Protein AF-0000000066527319 (afdb_homodimer)

Sequence (374 aa):
MTVDRIGERLRRYRRAAKKTLHQVASESGLTASFLSQAERNLTGVSISSLANIAKSLNIPLNALFDQPAQPQPDSHEGERVRYTIEGQPLAYERLSSSFPGNLINAVKMNMPVGYQSELISHEGAEFSYVLSGQIVYTIEGRQYPLGAGDSVHFDATKTHCLANVGSDVAEVLTITTMGLFDDHPTPMTVDRIGERLRRYRRAAKKTLHQVASESGLTASFLSQAERNLTGVSISSLANIAKSLNIPLNALFDQPAQPQPDSHEGERVRYTIEGQPLAYERLSSSFPGNLINAVKMNMPVGYQSELISHEGAEFSYVLSGQIVYTIEGRQYPLGAGDSVHFDATKTHCLANVGSDVAEVLTITTMGLFDDHPTP

Solvent-accessible surface area (backbone atoms only — not comparable to full-atom values): 19508 Å² total; per-residue (Å²): 131,78,83,68,52,59,16,51,45,50,45,50,52,37,51,73,66,69,47,53,62,60,55,44,15,60,64,21,32,39,46,42,67,56,50,54,34,28,39,67,61,73,42,46,62,53,69,67,52,47,30,28,41,20,57,58,62,71,47,60,40,60,78,67,48,83,72,85,85,42,80,52,38,61,35,48,60,92,70,58,67,76,46,63,45,79,76,36,82,48,30,37,28,72,38,36,29,70,52,91,85,62,53,62,31,34,34,38,36,40,34,43,60,67,40,66,56,67,67,33,26,40,71,5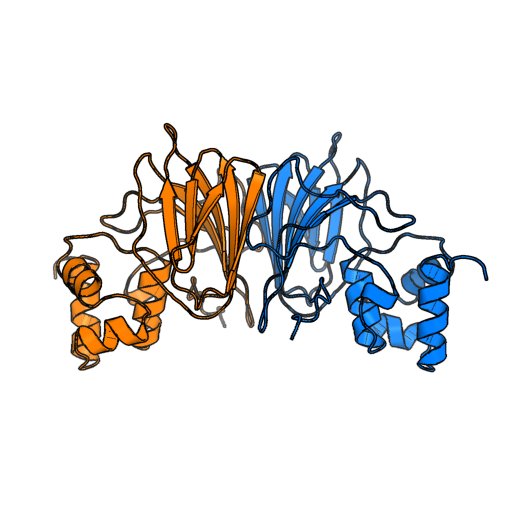5,34,37,37,36,39,26,69,35,39,28,34,33,39,31,50,72,82,41,76,46,78,40,35,52,60,12,26,36,22,49,65,26,63,45,42,30,34,40,32,30,76,33,92,44,60,22,32,32,40,41,37,27,46,44,72,77,67,72,72,66,72,75,129,129,77,82,68,52,59,16,51,43,51,46,50,51,38,52,73,65,72,47,53,62,60,55,46,15,60,64,22,31,39,47,42,69,55,50,52,36,28,38,66,61,72,42,47,61,53,69,69,51,46,28,28,41,20,55,59,63,71,47,61,40,60,78,68,48,82,72,86,86,42,78,50,40,61,34,48,61,92,70,58,67,75,45,64,44,78,77,35,80,49,32,37,28,73,39,35,30,69,54,92,85,63,54,61,33,35,34,37,35,41,34,43,61,67,40,65,55,67,67,33,26,42,72,54,34,38,37,36,38,27,70,35,40,29,35,34,41,32,49,73,83,42,76,45,77,38,37,53,60,11,27,37,21,50,64,26,61,45,43,30,34,42,32,30,76,33,93,45,60,22,33,33,40,41,36,27,46,43,73,77,68,71,73,66,75,73,129

Nearest PDB structures (foldseek):
  5j7m-assembly1_B  TM=7.846E-01  e=1.448E-08  Kribbella flavida DSM 17836
  8awn-assembly1_A-2  TM=8.789E-01  e=1.652E-07  Thermotoga maritima
  8awo-assembly1_B  TM=7.979E-01  e=4.615E-08  Thermotoga maritima
  8hjx-assembly1_B  TM=8.600E-01  e=2.478E-07  Thermotoga maritima MSB8
  8awp-assembly1_B  TM=7.848E-01  e=1.167E-07  Thermotoga maritima

GO terms:
  GO:2000879 negative regulation of dipeptide transport (P, IDA)

Organism: Pseudomonas aeruginosa (strain ATCC 15692 / DSM 22644 / CIP 104116 / JCM 14847 / LMG 12228 / 1C / PRS 101 / PAO1) (NCBI:txid208964)

Structure (mmCIF, N/CA/C/O backbone):
data_AF-0000000066527319-model_v1
#
loop_
_entity.id
_entity.type
_entity.pdbx_description
1 polymer 'Probable transcriptional regulator'
#
loop_
_atom_site.group_PDB
_atom_site.id
_atom_site.type_symbol
_atom_site.label_atom_id
_atom_site.label_alt_id
_atom_site.label_comp_id
_atom_site.label_asym_id
_atom_site.label_entity_id
_atom_site.label_seq_id
_atom_site.pdbx_PDB_ins_code
_atom_site.Cartn_x
_atom_site.Cartn_y
_atom_site.Cartn_z
_atom_site.occupancy
_atom_site.B_iso_or_equiv
_atom_site.auth_seq_id
_atom_site.auth_comp_id
_atom_site.auth_asym_id
_atom_site.auth_atom_id
_atom_site.pdbx_PDB_model_num
ATOM 1 N N . MET A 1 1 ? -4.449 40.688 -2.982 1 32.94 1 MET A N 1
ATOM 2 C CA . MET A 1 1 ? -5.113 39.594 -2.289 1 32.94 1 MET A CA 1
ATOM 3 C C . MET A 1 1 ? -4.102 38.562 -1.797 1 32.94 1 MET A C 1
ATOM 5 O O . MET A 1 1 ? -3.393 37.938 -2.598 1 32.94 1 MET A O 1
ATOM 9 N N . THR A 1 2 ? -3.486 38.656 -0.689 1 42.59 2 THR A N 1
ATOM 10 C CA . THR A 1 2 ? -2.281 38 -0.189 1 42.59 2 THR A CA 1
ATOM 11 C C . THR A 1 2 ? -2.436 36.5 -0.224 1 42.59 2 THR A C 1
ATOM 13 O O . THR A 1 2 ? -3.533 35.969 -0.024 1 42.59 2 THR A O 1
ATOM 16 N N . VAL A 1 3 ? -1.615 35.812 -1.009 1 58.72 3 VAL A N 1
ATOM 17 C CA . VAL A 1 3 ? -1.641 34.344 -1.17 1 58.72 3 VAL A CA 1
ATOM 18 C C . VAL A 1 3 ? -1.807 33.688 0.193 1 58.72 3 VAL A C 1
ATOM 20 O O . VAL A 1 3 ? -0.952 33.844 1.069 1 58.72 3 VAL A O 1
ATOM 23 N N . ASP A 1 4 ? -3.057 33.375 0.67 1 79.06 4 ASP A N 1
ATOM 24 C CA . ASP A 1 4 ? -3.453 32.781 1.952 1 79.06 4 ASP A CA 1
ATOM 25 C C . ASP A 1 4 ? -2.578 31.594 2.312 1 79.06 4 ASP A C 1
ATOM 27 O O . ASP A 1 4 ? -2.289 30.75 1.462 1 79.06 4 ASP A O 1
ATOM 31 N N . ARG A 1 5 ? -1.891 31.859 3.42 1 89.38 5 ARG A N 1
ATOM 32 C CA . ARG A 1 5 ? -1.189 30.719 3.986 1 89.38 5 ARG A CA 1
ATOM 33 C C . ARG A 1 5 ? -2.156 29.578 4.285 1 89.38 5 ARG A C 1
ATOM 35 O O . ARG A 1 5 ? -3.373 29.734 4.176 1 89.38 5 ARG A O 1
ATOM 42 N N . ILE A 1 6 ? -1.767 28.422 4.547 1 92.56 6 ILE A N 1
ATOM 43 C CA . ILE A 1 6 ? -2.58 27.219 4.691 1 92.56 6 ILE A CA 1
ATOM 44 C C . ILE A 1 6 ? -3.562 27.391 5.848 1 92.56 6 ILE A C 1
ATOM 46 O O . ILE A 1 6 ? -4.734 27.031 5.734 1 92.56 6 ILE A O 1
ATOM 50 N N . GLY A 1 7 ? -3.051 28 6.914 1 94.31 7 GLY A N 1
ATOM 51 C CA . GLY A 1 7 ? -3.918 28.203 8.062 1 94.31 7 GLY A CA 1
ATOM 52 C C . GLY A 1 7 ? -5.125 29.062 7.754 1 94.31 7 GLY A C 1
ATOM 53 O O . GLY A 1 7 ? -6.234 28.781 8.203 1 94.31 7 GLY A O 1
ATOM 54 N N . GLU A 1 8 ? -4.941 30.141 7.012 1 94.5 8 GLU A N 1
ATOM 55 C CA . GLU A 1 8 ? -6.031 31.031 6.629 1 94.5 8 GLU A CA 1
ATOM 56 C C . GLU A 1 8 ? -7.039 30.312 5.727 1 94.5 8 GLU A C 1
ATOM 58 O O . GLU A 1 8 ? -8.242 30.562 5.824 1 94.5 8 GLU A O 1
ATOM 63 N N . ARG A 1 9 ? -6.473 29.469 4.867 1 94.38 9 ARG A N 1
ATOM 64 C CA . ARG A 1 9 ? -7.367 28.688 4.012 1 94.38 9 ARG A CA 1
ATOM 65 C C . ARG A 1 9 ? -8.234 27.75 4.836 1 94.38 9 ARG A C 1
ATOM 67 O O . ARG A 1 9 ? -9.438 27.625 4.598 1 94.38 9 ARG A O 1
ATOM 74 N N . LEU A 1 10 ? -7.598 27.141 5.77 1 95.88 10 LEU A N 1
ATOM 75 C CA . LEU A 1 10 ? -8.328 26.25 6.664 1 95.88 10 LEU A CA 1
ATOM 76 C C . LEU A 1 10 ? -9.461 27 7.363 1 95.88 10 LEU A C 1
ATOM 78 O O . LEU A 1 10 ? -10.609 26.547 7.355 1 95.88 10 LEU A O 1
ATOM 82 N N . ARG A 1 11 ? -9.141 28.125 7.875 1 96.62 11 ARG A N 1
ATOM 83 C CA . ARG A 1 11 ? -10.117 28.938 8.602 1 96.62 11 ARG A CA 1
ATOM 84 C C . ARG A 1 11 ? -11.234 29.391 7.68 1 96.62 11 ARG A C 1
ATOM 86 O O . ARG A 1 11 ? -12.414 29.328 8.039 1 96.62 11 ARG A O 1
ATOM 93 N N . ARG A 1 12 ? -10.859 29.828 6.559 1 96.56 12 ARG A N 1
ATOM 94 C CA . ARG A 1 12 ? -11.828 30.344 5.59 1 96.56 12 ARG A CA 1
ATOM 95 C C . ARG A 1 12 ? -12.836 29.266 5.211 1 96.56 12 ARG A C 1
ATOM 97 O O . ARG A 1 12 ? -14.047 29.5 5.238 1 96.56 12 ARG A O 1
ATOM 104 N N . TYR A 1 13 ? -12.32 28.094 4.895 1 96.88 13 TYR A N 1
ATOM 105 C CA . TYR A 1 13 ? -13.211 27.031 4.453 1 96.88 13 TYR A CA 1
ATOM 106 C C . TYR A 1 13 ? -14.047 26.5 5.613 1 96.88 13 TYR A C 1
ATOM 108 O O . TYR A 1 13 ? -15.211 26.141 5.434 1 96.88 13 TYR A O 1
ATOM 116 N N . ARG A 1 14 ? -13.461 26.406 6.848 1 97.62 14 ARG A N 1
ATOM 117 C CA . ARG A 1 14 ? -14.242 26 8.008 1 97.62 14 ARG A CA 1
ATOM 118 C C . ARG A 1 14 ? -15.406 26.953 8.258 1 97.62 14 ARG A C 1
ATOM 120 O O . ARG A 1 14 ? -16.531 26.516 8.469 1 97.62 14 ARG A O 1
ATOM 127 N N . ARG A 1 15 ? -15.117 28.234 8.188 1 97.81 15 ARG A N 1
ATOM 128 C CA . ARG A 1 15 ? -16.141 29.25 8.422 1 97.81 15 ARG A CA 1
ATOM 129 C C . ARG A 1 15 ? -17.188 29.234 7.324 1 97.81 15 ARG A C 1
ATOM 131 O O . ARG A 1 15 ? -18.391 29.375 7.602 1 97.81 15 ARG A O 1
ATOM 138 N N . ALA A 1 16 ? -16.719 29.062 6.129 1 97.25 16 ALA A N 1
ATOM 139 C CA . ALA A 1 16 ? -17.641 28.984 5.004 1 97.25 16 ALA A CA 1
ATOM 140 C C . ALA A 1 16 ? -18.609 27.812 5.168 1 97.25 16 ALA A C 1
ATOM 142 O O . ALA A 1 16 ? -19.766 27.891 4.758 1 97.25 16 ALA A O 1
ATOM 143 N N . ALA A 1 17 ? -18.125 26.766 5.754 1 97 17 ALA A N 1
ATOM 144 C CA . ALA A 1 17 ? -18.938 25.578 5.988 1 97 17 ALA A CA 1
ATOM 145 C C . ALA A 1 17 ? -19.781 25.734 7.25 1 97 17 ALA A C 1
ATOM 147 O O . ALA A 1 17 ? -20.531 24.828 7.617 1 97 17 ALA A O 1
ATOM 148 N N . LYS A 1 18 ? -19.594 26.875 8 1 97.88 18 LYS A N 1
ATOM 149 C CA . LYS A 1 18 ? -20.297 27.188 9.234 1 97.88 18 LYS A CA 1
ATOM 150 C C . LYS A 1 18 ? -20.062 26.125 10.297 1 97.88 18 LYS A C 1
ATOM 152 O O . LYS A 1 18 ? -21 25.719 10.992 1 97.88 18 LYS A O 1
ATOM 157 N N . LYS A 1 19 ? -18.859 25.672 10.352 1 98.12 19 LYS A N 1
ATOM 158 C CA . LYS A 1 19 ? -18.484 24.672 11.359 1 98.12 19 LYS A CA 1
ATOM 159 C C . LYS A 1 19 ? -17.547 25.281 12.398 1 98.12 19 LYS A C 1
ATOM 161 O O . LYS A 1 19 ? -16.75 26.172 12.086 1 98.12 19 LYS A O 1
ATOM 166 N N . THR A 1 20 ? -17.672 24.797 13.609 1 97.94 20 THR A N 1
ATOM 167 C CA . THR A 1 20 ? -16.75 25.203 14.672 1 97.94 20 THR A CA 1
ATOM 168 C C . THR A 1 20 ? -15.445 24.422 14.586 1 97.94 20 THR A C 1
ATOM 170 O O . THR A 1 20 ? -15.344 23.438 13.859 1 97.94 20 THR A O 1
ATOM 173 N N . LEU A 1 21 ? -14.523 24.891 15.328 1 97.75 21 LEU A N 1
ATOM 174 C CA . LEU A 1 21 ? -13.258 24.188 15.445 1 97.75 21 LEU A CA 1
ATOM 175 C C . LEU A 1 21 ? -13.484 22.766 15.961 1 97.75 21 LEU A C 1
ATOM 177 O O . LEU A 1 21 ? -12.898 21.812 15.438 1 97.75 21 LEU A O 1
ATOM 181 N N . HIS A 1 22 ? -14.352 22.656 16.953 1 97.56 22 HIS A N 1
ATOM 182 C CA . HIS A 1 22 ? -14.617 21.359 17.578 1 97.56 22 HIS A CA 1
ATOM 183 C C . HIS A 1 22 ? -15.266 20.391 16.594 1 97.56 22 HIS A C 1
ATOM 185 O O . HIS A 1 22 ? -14.922 19.219 16.562 1 97.56 22 HIS A O 1
ATOM 191 N N . GLN A 1 23 ? -16.141 20.859 15.812 1 97.56 23 GLN A N 1
ATOM 192 C CA . GLN A 1 23 ? -16.828 20.031 14.828 1 97.56 23 GLN A CA 1
ATOM 193 C C . GLN A 1 23 ? -15.859 19.484 13.789 1 97.56 23 GLN A C 1
ATOM 195 O O . GLN A 1 23 ? -15.82 18.281 13.539 1 97.56 23 GLN A O 1
ATOM 200 N N . VAL A 1 24 ? -15.055 20.344 13.211 1 97.81 24 VAL A N 1
ATOM 201 C CA . VAL A 1 24 ? -14.133 19.922 12.164 1 97.81 24 VAL A CA 1
ATOM 202 C C . VAL A 1 24 ? -13.07 18.984 12.75 1 97.81 24 VAL A C 1
ATOM 204 O O . VAL A 1 24 ? -12.719 17.984 12.133 1 97.81 24 VAL A O 1
ATOM 207 N N . ALA A 1 25 ? -12.555 19.328 13.898 1 96.94 25 ALA A N 1
ATOM 208 C CA . ALA A 1 25 ? -11.539 18.5 14.539 1 96.94 25 ALA A CA 1
ATOM 209 C C . ALA A 1 25 ? -12.07 17.094 14.781 1 96.94 25 ALA A C 1
ATOM 211 O O . ALA A 1 25 ? -11.391 16.109 14.469 1 96.94 25 ALA A O 1
ATOM 212 N N . SER A 1 26 ? -13.25 17 15.289 1 95.81 26 SER A N 1
ATOM 213 C CA . SER A 1 26 ? -13.859 15.695 15.57 1 95.81 26 SER A CA 1
ATOM 214 C C . SER A 1 26 ? -14.07 14.891 14.289 1 95.81 26 SER A C 1
ATOM 216 O O . SER A 1 26 ? -13.742 13.703 14.242 1 95.81 26 SER A O 1
ATOM 218 N N . GLU A 1 27 ? -14.492 15.531 13.273 1 95.88 27 GLU A N 1
ATOM 219 C CA . GLU A 1 27 ? -14.781 14.875 12 1 95.88 27 GLU A CA 1
ATOM 220 C C . GLU A 1 27 ? -13.5 14.484 11.273 1 95.88 27 GLU A C 1
ATOM 222 O O . GLU A 1 27 ? -13.516 13.625 10.398 1 95.88 27 GLU A O 1
ATOM 227 N N . SER A 1 28 ? -12.461 15.133 11.586 1 95.88 28 SER A N 1
ATOM 228 C CA . SER A 1 28 ? -11.211 14.938 10.852 1 95.88 28 SER A CA 1
ATOM 229 C C . SER A 1 28 ? -10.227 14.094 11.648 1 95.88 28 SER A C 1
ATOM 231 O O . SER A 1 28 ? -9.086 13.906 11.227 1 95.88 28 SER A O 1
ATOM 233 N N . GLY A 1 29 ? -10.625 13.648 12.797 1 94.38 29 GLY A N 1
ATOM 234 C CA . GLY A 1 29 ? -9.742 12.812 13.609 1 94.38 29 GLY A CA 1
ATOM 235 C C . GLY A 1 29 ? -8.586 13.586 14.211 1 94.38 29 GLY A C 1
ATOM 236 O O . GLY A 1 29 ? -7.477 13.055 14.328 1 94.38 29 GLY A O 1
ATOM 237 N N . LEU A 1 30 ? -8.805 14.828 14.461 1 95.75 30 LEU A N 1
ATOM 238 C CA . LEU A 1 30 ? -7.82 15.719 15.07 1 95.75 30 LEU A CA 1
ATOM 239 C C . LEU A 1 30 ? -8.312 16.25 16.406 1 95.75 30 LEU A C 1
ATOM 241 O O . LEU A 1 30 ? -9.477 16.047 16.766 1 95.75 30 LEU A O 1
ATOM 245 N N . THR A 1 31 ? -7.449 16.875 17.109 1 94 31 THR A N 1
ATOM 246 C CA . THR A 1 31 ? -7.867 17.625 18.281 1 94 31 THR A CA 1
ATOM 247 C C . THR A 1 31 ? -8.172 19.078 17.922 1 94 31 THR A C 1
ATOM 249 O O . THR A 1 31 ? -7.562 19.641 17.016 1 94 31 THR A O 1
ATOM 252 N N . ALA A 1 32 ? -9.102 19.672 18.719 1 96.19 32 ALA A N 1
ATOM 253 C CA . ALA A 1 32 ? -9.453 21.078 18.484 1 96.19 32 ALA A CA 1
ATOM 254 C C . ALA A 1 32 ? -8.242 21.984 18.719 1 96.19 32 ALA A C 1
ATOM 256 O O . ALA A 1 32 ? -8.07 22.984 18.016 1 96.19 32 ALA A O 1
ATOM 257 N N . SER A 1 33 ? -7.492 21.625 19.672 1 95.94 33 SER A N 1
ATOM 258 C CA . SER A 1 33 ? -6.301 22.406 19.969 1 95.94 33 SER A CA 1
ATOM 259 C C . SER A 1 33 ? -5.336 22.422 18.797 1 95.94 33 SER A C 1
ATOM 261 O O . SER A 1 33 ? -4.805 23.469 18.438 1 95.94 33 SER A O 1
ATOM 263 N N . PHE A 1 34 ? -5.121 21.344 18.219 1 94.44 34 PHE A N 1
ATOM 264 C CA . PHE A 1 34 ? -4.234 21.266 17.062 1 94.44 34 PHE A CA 1
ATOM 265 C C . PHE A 1 34 ? -4.793 22.062 15.898 1 94.44 34 PHE A C 1
ATOM 267 O O . PHE A 1 34 ? -4.07 22.844 15.273 1 94.44 34 PHE A O 1
ATOM 274 N N . LEU A 1 35 ? -6.066 21.859 15.602 1 96.75 35 LEU A N 1
ATOM 275 C CA . LEU A 1 35 ? -6.68 22.547 14.477 1 96.75 35 LEU A CA 1
ATOM 276 C C . LEU A 1 35 ? -6.613 24.062 14.68 1 96.75 35 LEU A C 1
ATOM 278 O O . LEU A 1 35 ? -6.367 24.812 13.734 1 96.75 35 LEU A O 1
ATOM 282 N N . SER A 1 36 ? -6.816 24.5 15.875 1 97.06 36 SER A N 1
ATOM 283 C CA . SER A 1 36 ? -6.719 25.922 16.203 1 97.06 36 SER A CA 1
ATOM 284 C C . SER A 1 36 ? -5.32 26.453 15.906 1 97.06 36 SER A C 1
ATOM 286 O O . SER A 1 36 ? -5.176 27.516 15.281 1 97.06 36 SER A O 1
ATOM 288 N N . GLN A 1 37 ? -4.355 25.734 16.375 1 95.88 37 GLN A N 1
ATOM 289 C CA . GLN A 1 37 ? -2.973 26.141 16.109 1 95.88 37 GLN A CA 1
ATOM 290 C C . GLN A 1 37 ? -2.668 26.125 14.617 1 95.88 37 GLN A C 1
ATOM 292 O O . GLN A 1 37 ? -1.959 27.016 14.125 1 95.88 37 GLN A O 1
ATOM 297 N N . ALA A 1 38 ? -3.17 25.156 13.914 1 94.5 38 ALA A N 1
ATOM 298 C CA . ALA A 1 38 ? -2.963 25.062 12.469 1 94.5 38 ALA A CA 1
ATOM 299 C C . ALA A 1 38 ? -3.568 26.25 11.742 1 94.5 38 ALA A C 1
ATOM 301 O O . ALA A 1 38 ? -2.924 26.844 10.875 1 94.5 38 ALA A O 1
ATOM 302 N N . GLU A 1 39 ? -4.789 26.656 12.156 1 96.44 39 GLU A N 1
ATOM 303 C CA . GLU A 1 39 ? -5.469 27.781 11.508 1 96.44 39 GLU A CA 1
ATOM 304 C C . GLU A 1 39 ? -4.734 29.094 11.75 1 96.44 39 GLU A C 1
ATOM 306 O O . GLU A 1 39 ? -4.914 30.062 11.008 1 96.44 39 GLU A O 1
ATOM 311 N N . ARG A 1 40 ? -3.967 29.094 12.773 1 95.44 40 ARG A N 1
ATOM 312 C CA . ARG A 1 40 ? -3.215 30.297 13.125 1 95.44 40 ARG A CA 1
ATOM 313 C C . ARG A 1 40 ? -1.777 30.203 12.625 1 95.44 40 ARG A C 1
ATOM 315 O O . ARG A 1 40 ? -0.953 31.078 12.938 1 95.44 40 ARG A O 1
ATOM 322 N N . ASN A 1 41 ? -1.469 29.156 11.953 1 93.88 41 ASN A N 1
ATOM 323 C CA . ASN A 1 41 ? -0.152 28.922 11.375 1 93.88 41 ASN A CA 1
ATOM 324 C C . ASN A 1 41 ? 0.918 28.781 12.453 1 93.88 41 ASN A C 1
ATOM 326 O O . ASN A 1 41 ? 2.053 29.219 12.266 1 93.88 41 ASN A O 1
ATOM 330 N N . LEU A 1 42 ? 0.559 28.219 13.547 1 93.62 42 LEU A N 1
ATOM 331 C CA . LEU A 1 42 ? 1.492 28.016 14.648 1 93.62 42 LEU A CA 1
ATOM 332 C C . LEU A 1 42 ? 2.08 26.609 14.617 1 93.62 42 LEU A C 1
ATOM 334 O O . LEU A 1 42 ? 3.033 26.312 15.344 1 93.62 42 LEU A O 1
ATOM 338 N N . THR A 1 43 ? 1.498 25.719 13.852 1 90.75 43 THR A N 1
ATOM 339 C CA . THR A 1 43 ? 2 24.359 13.633 1 90.75 43 THR A CA 1
ATOM 340 C C . THR A 1 43 ? 1.755 23.922 12.195 1 90.75 43 THR A C 1
ATOM 342 O O . THR A 1 43 ? 0.817 24.391 11.547 1 90.75 43 THR A O 1
ATOM 345 N N . GLY A 1 44 ? 2.582 23.062 11.75 1 90 44 GLY A N 1
ATOM 346 C CA . GLY A 1 44 ? 2.373 22.484 10.43 1 90 44 GLY A CA 1
ATOM 347 C C . GLY A 1 44 ? 1.355 21.359 10.43 1 90 44 GLY A C 1
ATOM 348 O O . GLY A 1 44 ? 1.054 20.781 11.484 1 90 44 GLY A O 1
ATOM 349 N N . VAL A 1 45 ? 0.812 21.172 9.211 1 92.12 45 VAL A N 1
ATOM 350 C CA . VAL A 1 45 ? -0.209 20.141 9.055 1 92.12 45 VAL A CA 1
ATOM 351 C C . VAL A 1 45 ? 0.256 19.094 8.039 1 92.12 45 VAL A C 1
ATOM 353 O O . VAL A 1 45 ? 0.812 19.453 6.996 1 92.12 45 VAL A O 1
ATOM 356 N N . SER A 1 46 ? 0.009 17.875 8.367 1 92.25 46 SER A N 1
ATOM 357 C CA . SER A 1 46 ? 0.404 16.812 7.453 1 92.25 46 SER A CA 1
ATOM 358 C C . SER A 1 46 ? -0.584 16.672 6.301 1 92.25 46 SER A C 1
ATOM 360 O O . SER A 1 46 ? -1.691 17.203 6.355 1 92.25 46 SER A O 1
ATOM 362 N N . ILE A 1 47 ? -0.182 15.906 5.301 1 93.31 47 ILE A N 1
ATOM 363 C CA . ILE A 1 47 ? -1.055 15.68 4.156 1 93.31 47 ILE A CA 1
ATOM 364 C C . ILE A 1 47 ? -2.275 14.867 4.586 1 93.31 47 ILE A C 1
ATOM 366 O O . ILE A 1 47 ? -3.381 15.086 4.086 1 93.31 47 ILE A O 1
ATOM 370 N N . SER A 1 48 ? -2.111 13.93 5.48 1 94 48 SER A N 1
ATOM 371 C CA . SER A 1 48 ? -3.229 13.133 5.98 1 94 48 SER A CA 1
ATOM 372 C C . SER A 1 48 ? -4.238 14.008 6.723 1 94 48 SER A C 1
ATOM 374 O O . SER A 1 48 ? -5.445 13.859 6.535 1 94 48 SER A O 1
ATOM 376 N N . SER A 1 49 ? -3.762 14.898 7.523 1 94.25 49 SER A N 1
ATOM 377 C CA . SER A 1 49 ? -4.645 15.812 8.25 1 94.25 49 SER A CA 1
ATOM 378 C C . SER A 1 49 ? -5.398 16.719 7.293 1 94.25 49 SER A C 1
ATOM 380 O O . SER A 1 49 ? -6.605 16.938 7.449 1 94.25 49 SER A O 1
ATOM 382 N N . LEU A 1 50 ? -4.652 17.25 6.316 1 94.75 50 LEU A N 1
ATOM 383 C CA . LEU A 1 50 ? -5.297 18.109 5.336 1 94.75 50 LEU A CA 1
ATOM 384 C C . LEU A 1 50 ? -6.379 17.344 4.57 1 94.75 50 LEU A C 1
ATOM 386 O O . LEU A 1 50 ? -7.453 17.891 4.305 1 94.75 50 LEU A O 1
ATOM 390 N N . ALA A 1 51 ? -6.105 16.141 4.234 1 94.19 51 ALA A N 1
ATOM 391 C CA . ALA A 1 51 ? -7.07 15.305 3.52 1 94.19 51 ALA A CA 1
ATOM 392 C C . ALA A 1 51 ? -8.328 15.094 4.352 1 94.19 51 ALA A C 1
ATOM 394 O O . ALA A 1 51 ? -9.445 15.188 3.838 1 94.19 51 ALA A O 1
ATOM 395 N N . ASN A 1 52 ? -8.164 14.859 5.598 1 94.75 52 ASN A N 1
ATOM 396 C CA . ASN A 1 52 ? -9.297 14.648 6.492 1 94.75 52 ASN A CA 1
ATOM 397 C C . ASN A 1 52 ? -10.125 15.922 6.66 1 94.75 52 ASN A C 1
ATOM 399 O O . ASN A 1 52 ? -11.352 15.875 6.699 1 94.75 52 ASN A O 1
ATOM 403 N N . ILE A 1 53 ? -9.406 16.984 6.816 1 95.81 53 ILE A N 1
ATOM 404 C CA . ILE A 1 53 ? -10.094 18.266 6.957 1 95.81 53 ILE A CA 1
ATOM 405 C C . ILE A 1 53 ? -10.891 18.562 5.691 1 95.81 53 ILE A C 1
ATOM 407 O O . ILE A 1 53 ? -12.055 18.969 5.762 1 95.81 53 ILE A O 1
ATOM 411 N N . ALA A 1 54 ? -10.219 18.375 4.562 1 95.25 54 ALA A N 1
ATOM 412 C CA . ALA A 1 54 ? -10.906 18.594 3.291 1 95.25 54 ALA A CA 1
ATOM 413 C C . ALA A 1 54 ? -12.164 17.75 3.188 1 95.25 54 ALA A C 1
ATOM 415 O O . ALA A 1 54 ? -13.219 18.234 2.76 1 95.25 54 ALA A O 1
ATOM 416 N N . LYS A 1 55 ? -12.047 16.547 3.57 1 93.81 55 LYS A N 1
ATOM 417 C CA . LYS A 1 55 ? -13.195 15.648 3.559 1 93.81 55 LYS A CA 1
ATOM 418 C C . LYS A 1 55 ? -14.305 16.156 4.48 1 93.81 55 LYS A C 1
ATOM 420 O O . LYS A 1 55 ? -15.477 16.172 4.094 1 93.81 55 LYS A O 1
ATOM 425 N N . SER A 1 56 ? -13.914 16.547 5.66 1 95.38 56 SER A N 1
ATOM 426 C CA . SER A 1 56 ? -14.867 17.062 6.637 1 95.38 56 SER A CA 1
ATOM 427 C C . SER A 1 56 ? -15.594 18.297 6.109 1 95.38 56 SER A C 1
ATOM 429 O O . SER A 1 56 ? -16.766 18.5 6.398 1 95.38 56 SER A O 1
ATOM 431 N N . LEU A 1 57 ? -14.922 19.047 5.316 1 96.5 57 LEU A N 1
ATOM 432 C CA . LEU A 1 57 ? -15.461 20.312 4.812 1 96.5 57 LEU A CA 1
ATOM 433 C C . LEU A 1 57 ? -16.094 20.125 3.434 1 96.5 57 LEU A C 1
ATOM 435 O O . LEU A 1 57 ? -16.641 21.062 2.865 1 96.5 57 LEU A O 1
ATOM 439 N N . ASN A 1 58 ? -15.953 18.953 2.904 1 94.81 58 ASN A N 1
ATOM 440 C CA . ASN A 1 58 ? -16.484 18.609 1.588 1 94.81 58 ASN A CA 1
ATOM 441 C C . ASN A 1 58 ? -15.891 19.5 0.497 1 94.81 58 ASN A C 1
ATOM 443 O O . ASN A 1 58 ? -16.625 20.062 -0.309 1 94.81 58 ASN A O 1
ATOM 447 N N . ILE A 1 59 ? -14.594 19.688 0.516 1 93.75 59 ILE A N 1
ATOM 448 C CA . ILE A 1 59 ? -13.859 20.391 -0.521 1 93.75 59 ILE A CA 1
ATOM 449 C C . ILE A 1 59 ? -12.734 19.516 -1.06 1 93.75 59 ILE A C 1
ATOM 451 O O . ILE A 1 59 ? -12.305 18.562 -0.393 1 93.75 59 ILE A O 1
ATOM 455 N N . PRO A 1 60 ? -12.289 19.828 -2.264 1 91.31 60 PRO A N 1
ATOM 456 C CA . PRO A 1 60 ? -11.141 19.078 -2.762 1 91.31 60 PRO A CA 1
ATOM 457 C C . PRO A 1 60 ? -9.844 19.422 -2.023 1 91.31 60 PRO A C 1
ATOM 459 O O . PRO A 1 60 ? -9.648 20.562 -1.614 1 91.31 60 PRO A O 1
ATOM 462 N N . LEU A 1 61 ? -9.062 18.453 -1.836 1 91.06 61 LEU A N 1
ATOM 463 C CA . LEU A 1 61 ? -7.805 18.641 -1.123 1 91.06 61 LEU A CA 1
ATOM 464 C C . LEU A 1 61 ? -6.984 19.75 -1.759 1 91.06 61 LEU A C 1
ATOM 466 O O . LEU A 1 61 ? -6.297 20.5 -1.058 1 91.06 61 LEU A O 1
ATOM 470 N N . ASN A 1 62 ? -7.078 19.859 -3.076 1 89.69 62 ASN A N 1
ATOM 471 C CA . ASN A 1 62 ? -6.266 20.844 -3.781 1 89.69 62 ASN A CA 1
ATOM 472 C C . ASN A 1 62 ? -6.707 22.281 -3.459 1 89.69 62 ASN A C 1
ATOM 474 O O . ASN A 1 62 ? -6.004 23.234 -3.775 1 89.69 62 ASN A O 1
ATOM 478 N N . ALA A 1 63 ? -7.832 22.469 -2.867 1 91 63 ALA A N 1
ATOM 479 C CA . ALA A 1 63 ? -8.258 23.766 -2.363 1 91 63 ALA A CA 1
ATOM 480 C C . ALA A 1 63 ? -7.383 24.219 -1.194 1 91 63 ALA A C 1
ATOM 482 O O . ALA A 1 63 ? -7.246 25.406 -0.936 1 91 63 ALA A O 1
ATOM 483 N N . LEU A 1 64 ? -6.828 23.234 -0.551 1 91.38 64 LEU A N 1
ATOM 484 C CA . LEU A 1 64 ? -6.004 23.531 0.614 1 91.38 64 LEU A CA 1
ATOM 485 C C . LEU A 1 64 ? -4.52 23.5 0.255 1 91.38 64 LEU A C 1
ATOM 487 O O . LEU A 1 64 ? -3.73 24.281 0.777 1 91.38 64 LEU A O 1
ATOM 491 N N . PHE A 1 65 ? -4.211 22.516 -0.621 1 88.62 65 PHE A N 1
ATOM 492 C CA . PHE A 1 65 ? -2.805 22.266 -0.919 1 88.62 65 PHE A CA 1
ATOM 493 C C . PHE A 1 65 ? -2.652 21.578 -2.271 1 88.62 65 PHE A C 1
ATOM 495 O O . PHE A 1 65 ? -3.328 20.578 -2.551 1 88.62 65 PHE A O 1
ATOM 502 N N . ASP A 1 66 ? -1.716 22.172 -3.043 1 86.81 66 ASP A N 1
ATOM 503 C CA . ASP A 1 66 ? -1.467 21.578 -4.352 1 86.81 66 ASP A CA 1
ATOM 504 C C . ASP A 1 66 ? -0.332 20.562 -4.281 1 86.81 66 ASP A C 1
ATOM 506 O O . ASP A 1 66 ? 0.718 20.828 -3.693 1 86.81 66 ASP A O 1
ATOM 510 N N . GLN A 1 67 ? -0.59 19.438 -4.879 1 89.38 67 GLN A N 1
ATOM 511 C CA . GLN A 1 67 ? 0.431 18.406 -4.961 1 89.38 67 GLN A CA 1
ATOM 512 C C . GLN A 1 67 ? 0.876 18.188 -6.402 1 89.38 67 GLN A C 1
ATOM 514 O O . GLN A 1 67 ? 0.104 18.406 -7.336 1 89.38 67 GLN A O 1
ATOM 519 N N . PRO A 1 68 ? 2.158 17.734 -6.551 1 92.06 68 PRO A N 1
ATOM 520 C CA . PRO A 1 68 ? 2.59 17.406 -7.91 1 92.06 68 PRO A CA 1
ATOM 521 C C . PRO A 1 68 ? 1.757 16.297 -8.547 1 92.06 68 PRO A C 1
ATOM 523 O O . PRO A 1 68 ? 1.355 15.359 -7.855 1 92.06 68 PRO A O 1
ATOM 526 N N . ALA A 1 69 ? 1.55 16.391 -9.836 1 89.94 69 ALA A N 1
ATOM 527 C CA . ALA A 1 69 ? 0.811 15.375 -10.57 1 89.94 69 ALA A CA 1
ATOM 528 C C . ALA A 1 69 ? 1.674 14.133 -10.805 1 89.94 69 ALA A C 1
ATOM 530 O O . ALA A 1 69 ? 2.902 14.227 -10.859 1 89.94 69 ALA A O 1
ATOM 531 N N . GLN A 1 70 ? 1.063 13.07 -10.867 1 93.38 70 GLN A N 1
ATOM 532 C CA . GLN A 1 70 ? 1.671 11.797 -11.242 1 93.38 70 GLN A CA 1
ATOM 533 C C . GLN A 1 70 ? 0.737 10.984 -12.133 1 93.38 70 GLN A C 1
ATOM 535 O O . GLN A 1 70 ? 0.181 9.969 -11.703 1 93.38 70 GLN A O 1
ATOM 540 N N . PRO A 1 71 ? 0.646 11.32 -13.383 1 91.75 71 PRO A N 1
ATOM 541 C CA . PRO A 1 71 ? -0.349 10.68 -14.242 1 91.75 71 PRO A CA 1
ATOM 542 C C . PRO A 1 71 ? 0.066 9.281 -14.688 1 91.75 71 PRO A C 1
ATOM 544 O O . PRO A 1 71 ? -0.785 8.406 -14.852 1 91.75 71 PRO A O 1
ATOM 547 N N . GLN A 1 72 ? 1.363 9.094 -14.867 1 95.5 72 GLN A N 1
ATOM 548 C CA . GLN A 1 72 ? 1.843 7.793 -15.344 1 95.5 72 GLN A CA 1
ATOM 549 C C . GLN A 1 72 ? 1.844 6.766 -14.211 1 95.5 72 GLN A C 1
ATOM 551 O O . GLN A 1 72 ? 2.047 7.113 -13.047 1 95.5 72 GLN A O 1
ATOM 556 N N . PRO A 1 73 ? 1.677 5.523 -14.594 1 97.56 73 PRO A N 1
ATOM 557 C CA . PRO A 1 73 ? 1.712 4.48 -13.57 1 97.56 73 PRO A CA 1
ATOM 558 C C . PRO A 1 73 ? 3.049 4.414 -12.836 1 97.56 73 PRO A C 1
ATOM 560 O O . PRO A 1 73 ? 3.09 4.078 -11.648 1 97.56 73 PRO A O 1
ATOM 563 N N . ASP A 1 74 ? 4.152 4.715 -13.602 1 98.56 74 ASP A N 1
ATOM 564 C CA . ASP A 1 74 ? 5.473 4.559 -13 1 98.56 74 ASP A CA 1
ATOM 565 C C . ASP A 1 74 ? 6.012 5.898 -12.5 1 98.56 74 ASP A C 1
ATOM 567 O O . ASP A 1 74 ? 5.727 6.945 -13.094 1 98.56 74 ASP A O 1
ATOM 571 N N . SER A 1 75 ? 6.703 5.879 -11.414 1 98.06 75 SER A N 1
ATOM 572 C CA . SER A 1 75 ? 7.465 6.98 -10.828 1 98.06 75 SER A CA 1
ATOM 573 C C . SER A 1 75 ? 8.922 6.586 -10.609 1 98.06 75 SER A C 1
ATOM 575 O O . SER A 1 75 ? 9.211 5.473 -10.172 1 98.06 75 SER A O 1
ATOM 577 N N . HIS A 1 76 ? 9.844 7.512 -10.922 1 98.31 76 HIS A N 1
ATOM 578 C CA . HIS A 1 76 ? 11.25 7.121 -10.945 1 98.31 76 HIS A CA 1
ATOM 579 C C . HIS A 1 76 ? 12.062 7.938 -9.945 1 98.31 76 HIS A C 1
ATOM 581 O O . HIS A 1 76 ? 11.898 9.156 -9.844 1 98.31 76 HIS A O 1
ATOM 587 N N . GLU A 1 77 ? 12.914 7.207 -9.258 1 97.81 77 GLU A N 1
ATOM 588 C CA . GLU A 1 77 ? 13.859 7.859 -8.359 1 97.81 77 GLU A CA 1
ATOM 589 C C . GLU A 1 77 ? 14.656 8.945 -9.086 1 97.81 77 GLU A C 1
ATOM 591 O O . GLU A 1 77 ? 15.148 8.719 -10.195 1 97.81 77 GLU A O 1
ATOM 596 N N . GLY A 1 78 ? 14.75 10.031 -8.484 1 95.56 78 GLY A N 1
ATOM 597 C CA . GLY A 1 78 ? 15.516 11.133 -9.055 1 95.56 78 GLY A CA 1
ATOM 598 C C . GLY A 1 78 ? 14.703 12.008 -9.992 1 95.56 78 GLY A C 1
ATOM 599 O O . GLY A 1 78 ? 15.148 13.086 -10.383 1 95.56 78 GLY A O 1
ATOM 600 N N . GLU A 1 79 ? 13.516 11.586 -10.336 1 96.88 79 GLU A N 1
ATOM 601 C CA . GLU A 1 79 ? 12.711 12.344 -11.289 1 96.88 79 GLU A CA 1
ATOM 602 C C . GLU A 1 79 ? 11.477 12.938 -10.617 1 96.88 79 GLU A C 1
ATOM 604 O O . GLU A 1 79 ? 10.789 13.781 -11.195 1 96.88 79 GLU A O 1
ATOM 609 N N . ARG A 1 80 ? 11.227 12.547 -9.352 1 96.94 80 ARG A N 1
ATOM 610 C CA . ARG A 1 80 ? 10.031 13.008 -8.641 1 96.94 80 ARG A CA 1
ATOM 611 C C . ARG A 1 80 ? 10.234 14.422 -8.102 1 96.94 80 ARG A C 1
ATOM 613 O O . ARG A 1 80 ? 11.344 14.797 -7.73 1 96.94 80 ARG A O 1
ATOM 620 N N . VAL A 1 81 ? 9.117 15.094 -8.078 1 95.19 81 VAL A N 1
ATOM 621 C CA . VAL A 1 81 ? 9.156 16.391 -7.422 1 95.19 81 VAL A CA 1
ATOM 622 C C . VAL A 1 81 ? 9.039 16.203 -5.91 1 95.19 81 VAL A C 1
ATOM 624 O O . VAL A 1 81 ? 8.078 15.602 -5.426 1 95.19 81 VAL A O 1
ATOM 627 N N . ARG A 1 82 ? 10.039 16.656 -5.195 1 95.44 82 ARG A N 1
ATOM 628 C CA . ARG A 1 82 ? 9.938 16.719 -3.74 1 95.44 82 ARG A CA 1
ATOM 629 C C . ARG A 1 82 ? 9.195 17.984 -3.307 1 95.44 82 ARG A C 1
ATOM 631 O O . ARG A 1 82 ? 9.484 19.078 -3.793 1 95.44 82 ARG A O 1
ATOM 638 N N . TYR A 1 83 ? 8.219 17.75 -2.379 1 94.5 83 TYR A N 1
ATOM 639 C CA . TYR A 1 83 ? 7.438 18.922 -1.975 1 94.5 83 TYR A CA 1
ATOM 640 C C . TYR A 1 83 ? 7.168 18.891 -0.475 1 94.5 83 TYR A C 1
ATOM 642 O O . TYR A 1 83 ? 7.238 17.844 0.162 1 94.5 83 TYR A O 1
ATOM 650 N N . THR A 1 84 ? 6.918 20.078 0.09 1 94.06 84 THR A N 1
ATOM 651 C CA . THR A 1 84 ? 6.598 20.266 1.501 1 94.06 84 THR A CA 1
ATOM 652 C C . THR A 1 84 ? 5.297 21.047 1.663 1 94.06 84 THR A C 1
ATOM 654 O O . THR A 1 84 ? 4.859 21.734 0.74 1 94.06 84 THR A O 1
ATOM 657 N N . ILE A 1 85 ? 4.672 20.766 2.725 1 91.25 85 ILE A N 1
ATOM 658 C CA . ILE A 1 85 ? 3.545 21.609 3.139 1 91.25 85 ILE A CA 1
ATOM 659 C C . ILE A 1 85 ? 4.039 22.734 4.035 1 91.25 85 ILE A C 1
ATOM 661 O O . ILE A 1 8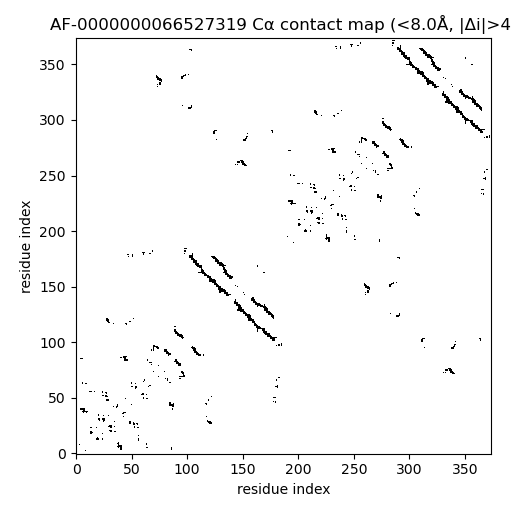5 ? 4.871 22.516 4.918 1 91.25 85 ILE A O 1
ATOM 665 N N . GLU A 1 86 ? 3.572 23.859 3.783 1 84.62 86 GLU A N 1
ATOM 666 C CA . GLU A 1 86 ? 4.031 25.047 4.504 1 84.62 86 GLU A CA 1
ATOM 667 C C . GLU A 1 86 ? 4.035 24.812 6.012 1 84.62 86 GLU A C 1
ATOM 669 O O . GLU A 1 86 ? 3.068 24.266 6.562 1 84.62 86 GLU A O 1
ATOM 674 N N . GLY A 1 87 ? 5.199 25.156 6.605 1 82.38 87 GLY A N 1
ATOM 675 C CA . GLY A 1 87 ? 5.32 25.062 8.055 1 82.38 87 GLY A CA 1
ATOM 676 C C . GLY A 1 87 ? 5.734 23.688 8.531 1 82.38 87 GLY A C 1
ATOM 677 O O . GLY A 1 87 ? 5.852 23.453 9.734 1 82.38 87 GLY A O 1
ATOM 678 N N . GLN A 1 88 ? 5.852 22.797 7.652 1 86.56 88 GLN A N 1
ATOM 679 C CA . GLN A 1 88 ? 6.262 21.438 8.031 1 86.56 88 GLN A CA 1
ATOM 680 C C . GLN A 1 88 ? 7.641 21.109 7.465 1 86.56 88 GLN A C 1
ATOM 682 O O . GLN A 1 88 ? 7.93 21.406 6.301 1 86.56 88 GLN A O 1
ATOM 687 N N . PRO A 1 89 ? 8.438 20.562 8.32 1 91.31 89 PRO A N 1
ATOM 688 C CA . PRO A 1 89 ? 9.758 20.141 7.84 1 91.31 89 PRO A CA 1
ATOM 689 C C . PRO A 1 89 ? 9.711 18.812 7.07 1 91.31 89 PRO A C 1
ATOM 691 O O . PRO A 1 89 ? 10.68 18.469 6.387 1 91.31 89 PRO A O 1
ATOM 694 N N . LEU A 1 90 ? 8.625 18.156 7.129 1 95.12 90 LEU A N 1
ATOM 695 C CA . LEU A 1 90 ? 8.414 16.891 6.438 1 95.12 90 LEU A CA 1
ATOM 696 C C . LEU A 1 90 ? 8.281 17.109 4.934 1 95.12 90 LEU A C 1
ATOM 698 O O . LEU A 1 90 ? 7.516 17.969 4.492 1 95.12 90 LEU A O 1
ATOM 702 N N . ALA A 1 91 ? 9.086 16.359 4.156 1 96.81 91 ALA A N 1
ATOM 703 C CA . ALA A 1 91 ? 8.977 16.422 2.701 1 96.81 91 ALA A CA 1
ATOM 704 C C . ALA A 1 91 ? 8.344 15.148 2.141 1 96.81 91 ALA A C 1
ATOM 706 O O . ALA A 1 91 ? 8.492 14.07 2.713 1 96.81 91 ALA A O 1
ATOM 707 N N . TYR A 1 92 ? 7.691 15.352 0.978 1 97.12 92 TYR A N 1
ATOM 708 C CA . TYR A 1 92 ? 7 14.242 0.33 1 97.12 92 TYR A CA 1
ATOM 709 C C . TYR A 1 92 ? 7.484 14.062 -1.103 1 97.12 92 TYR A C 1
ATOM 711 O O . TYR A 1 92 ? 7.891 15.023 -1.755 1 97.12 92 TYR A O 1
ATOM 719 N N . GLU A 1 93 ? 7.477 12.859 -1.555 1 97.75 93 GLU A N 1
ATOM 720 C CA . GLU A 1 93 ? 7.449 12.492 -2.967 1 97.75 93 GLU A CA 1
ATOM 721 C C . GLU A 1 93 ? 6.254 11.594 -3.281 1 97.75 93 GLU A C 1
ATOM 723 O O . GLU A 1 93 ? 6.078 10.547 -2.66 1 97.75 93 GLU A O 1
ATOM 728 N N . ARG A 1 94 ? 5.473 12.055 -4.211 1 96.94 94 ARG A N 1
ATOM 729 C CA . ARG A 1 94 ? 4.344 11.219 -4.605 1 96.94 94 ARG A CA 1
ATOM 730 C C . ARG A 1 94 ? 4.812 10 -5.395 1 96.94 94 ARG A C 1
ATOM 732 O O . ARG A 1 94 ? 5.598 10.133 -6.34 1 96.94 94 ARG A O 1
ATOM 739 N N . LEU A 1 95 ? 4.309 8.852 -5.035 1 98.06 95 LEU A N 1
ATOM 740 C CA . LEU A 1 95 ? 4.742 7.613 -5.668 1 98.06 95 LEU A CA 1
ATOM 741 C C . LEU A 1 95 ? 3.631 7.023 -6.531 1 98.06 95 LEU A C 1
ATOM 743 O O . LEU A 1 95 ? 3.9 6.27 -7.469 1 98.06 95 LEU A O 1
ATOM 747 N N . SER A 1 96 ? 2.4 7.254 -6.172 1 96.81 96 SER A N 1
ATOM 748 C CA . SER A 1 96 ? 1.284 6.574 -6.82 1 96.81 96 SER A CA 1
ATOM 749 C C . SER A 1 96 ? 0.57 7.496 -7.805 1 96.81 96 SER A C 1
ATOM 751 O O . SER A 1 96 ? 0.577 8.719 -7.637 1 96.81 96 SER A O 1
ATOM 753 N N . SER A 1 97 ? 0.021 6.871 -8.766 1 94.62 97 SER A N 1
ATOM 754 C CA . SER A 1 97 ? -0.844 7.566 -9.719 1 94.62 97 SER A CA 1
ATOM 755 C C . SER A 1 97 ? -2.285 7.609 -9.219 1 94.62 97 SER A C 1
ATOM 757 O O . SER A 1 97 ? -2.553 7.324 -8.047 1 94.62 97 SER A O 1
ATOM 759 N N . SER A 1 98 ? -3.135 8.133 -10.039 1 91.75 98 SER A N 1
ATOM 760 C CA . SER A 1 98 ? -4.57 8.133 -9.781 1 91.75 98 SER A CA 1
ATOM 761 C C . SER A 1 98 ? -5.348 7.582 -10.969 1 91.75 98 SER A C 1
ATOM 763 O O . SER A 1 98 ? -4.992 7.844 -12.125 1 91.75 98 SER A O 1
ATOM 765 N N . PHE A 1 99 ? -6.328 6.805 -10.742 1 91.75 99 PHE A N 1
ATOM 766 C CA . PHE A 1 99 ? -7.223 6.27 -11.758 1 91.75 99 PHE A CA 1
ATOM 767 C C . PHE A 1 99 ? -8.609 6.004 -11.172 1 91.75 99 PHE A C 1
ATOM 769 O O . PHE A 1 99 ? -8.781 5.98 -9.953 1 91.75 99 PHE A O 1
ATOM 776 N N . PRO A 1 100 ? -9.602 5.902 -12.039 1 89.06 100 PRO A N 1
ATOM 777 C CA . PRO A 1 100 ? -10.945 5.617 -11.523 1 89.06 100 PRO A CA 1
ATOM 778 C C . PRO A 1 100 ? -10.984 4.367 -10.641 1 89.06 100 PRO A C 1
ATOM 780 O O . PRO A 1 100 ? -10.5 3.309 -11.047 1 89.06 100 PRO A O 1
ATOM 783 N N . GLY A 1 101 ? -11.531 4.527 -9.453 1 88.44 101 GLY A N 1
ATOM 784 C CA . GLY A 1 101 ? -11.648 3.396 -8.547 1 88.44 101 GLY A CA 1
ATOM 785 C C . GLY A 1 101 ? -10.391 3.152 -7.734 1 88.44 101 GLY A C 1
ATOM 786 O O . GLY A 1 101 ? -10.258 2.119 -7.074 1 88.44 101 GLY A O 1
ATOM 787 N N . ASN A 1 102 ? -9.492 4.082 -7.832 1 90.75 102 ASN A N 1
ATOM 788 C CA . ASN A 1 102 ? -8.227 3.977 -7.117 1 90.75 102 ASN A CA 1
ATOM 789 C C . ASN A 1 102 ? -8.445 3.816 -5.613 1 90.75 102 ASN A C 1
ATOM 791 O O . ASN A 1 102 ? -9.219 4.559 -5.012 1 90.75 102 ASN A O 1
ATOM 795 N N . LEU A 1 103 ? -7.703 2.893 -5.023 1 91.44 103 LEU A N 1
ATOM 796 C CA . LEU A 1 103 ? -7.898 2.59 -3.611 1 91.44 103 LEU A CA 1
ATOM 797 C C . LEU A 1 103 ? -6.617 2.816 -2.82 1 91.44 103 LEU A C 1
ATOM 799 O O . LEU A 1 103 ? -6.641 2.881 -1.59 1 91.44 103 LEU A O 1
ATOM 803 N N . ILE A 1 104 ? -5.496 2.959 -3.488 1 95.69 104 ILE A N 1
ATOM 804 C CA . ILE A 1 104 ? -4.203 3.029 -2.818 1 95.69 104 ILE A CA 1
ATOM 805 C C . ILE A 1 104 ? -3.516 4.348 -3.16 1 95.69 104 ILE A C 1
ATOM 807 O O . ILE A 1 104 ? -3.469 4.75 -4.324 1 95.69 104 ILE A O 1
ATOM 811 N N . ASN A 1 105 ? -3.043 5.012 -2.16 1 96.12 105 ASN A N 1
ATOM 812 C CA . ASN A 1 105 ? -2.207 6.195 -2.316 1 96.12 105 ASN A CA 1
ATOM 813 C C . ASN A 1 105 ? -0.871 6.039 -1.594 1 96.12 105 ASN A C 1
ATOM 815 O O . ASN A 1 105 ? -0.826 5.543 -0.466 1 96.12 105 ASN A O 1
ATOM 819 N N . ALA A 1 106 ? 0.201 6.43 -2.281 1 98.19 106 ALA A N 1
ATOM 820 C CA . ALA A 1 106 ? 1.534 6.172 -1.742 1 98.19 106 ALA A CA 1
ATOM 821 C C . ALA A 1 106 ? 2.42 7.406 -1.856 1 98.19 106 ALA A C 1
ATOM 823 O O . ALA A 1 106 ? 2.439 8.07 -2.895 1 98.19 106 ALA A O 1
ATOM 824 N N . VAL A 1 107 ? 3.145 7.664 -0.777 1 98.06 107 VAL A N 1
ATOM 825 C CA . VAL A 1 107 ? 4.148 8.727 -0.764 1 98.06 107 VAL A CA 1
ATOM 826 C C . VAL A 1 107 ? 5.426 8.219 -0.098 1 98.06 107 VAL A C 1
ATOM 828 O O . VAL A 1 107 ? 5.383 7.289 0.711 1 98.06 107 VAL A O 1
ATOM 831 N N . LYS A 1 108 ? 6.488 8.781 -0.499 1 98.69 108 LYS A N 1
ATOM 832 C CA . LYS A 1 108 ? 7.734 8.695 0.254 1 98.69 108 LYS A CA 1
ATOM 833 C C . LYS A 1 108 ? 7.934 9.922 1.138 1 98.69 108 LYS A C 1
ATOM 835 O O . LYS A 1 108 ? 7.902 11.055 0.652 1 98.69 108 LYS A O 1
ATOM 840 N N . MET A 1 109 ? 8.133 9.68 2.389 1 98.38 109 MET A N 1
ATOM 841 C CA . MET A 1 109 ? 8.336 10.766 3.35 1 98.38 109 MET A CA 1
ATOM 842 C C . MET A 1 109 ? 9.812 10.898 3.715 1 98.38 109 MET A C 1
ATOM 844 O O . MET A 1 109 ? 10.5 9.891 3.924 1 98.38 109 MET A O 1
ATOM 848 N N . ASN A 1 110 ? 10.234 12.062 3.725 1 98.25 110 ASN A N 1
ATOM 849 C CA . ASN A 1 110 ? 11.547 12.43 4.242 1 98.25 110 ASN A CA 1
ATOM 850 C C . ASN A 1 110 ? 11.438 13.234 5.535 1 98.25 110 ASN A C 1
ATOM 852 O O . ASN A 1 110 ? 11.062 14.406 5.512 1 98.25 110 ASN A O 1
ATOM 856 N N . MET A 1 111 ? 11.789 12.594 6.59 1 98.12 111 MET A N 1
ATOM 857 C CA . MET A 1 111 ? 11.555 13.156 7.918 1 98.12 111 MET A CA 1
ATOM 858 C C . MET A 1 111 ? 12.867 13.602 8.555 1 98.12 111 MET A C 1
ATOM 860 O O . MET A 1 111 ? 13.727 12.773 8.867 1 98.12 111 MET A O 1
ATOM 864 N N . PRO A 1 112 ? 13.039 14.875 8.82 1 98.06 112 PRO A N 1
ATOM 865 C CA . PRO A 1 112 ? 14.258 15.312 9.5 1 98.06 112 PRO A CA 1
ATOM 866 C C . PRO A 1 112 ? 14.344 14.789 10.938 1 98.06 112 PRO A C 1
ATOM 868 O O . PRO A 1 112 ? 13.344 14.352 11.5 1 98.06 112 PRO A O 1
ATOM 871 N N . VAL A 1 113 ? 15.539 14.891 11.453 1 98.12 113 VAL A N 1
ATOM 872 C CA . VAL A 1 113 ? 15.781 14.492 12.836 1 98.12 113 VAL A CA 1
ATOM 873 C C . VAL A 1 113 ? 14.875 15.289 13.766 1 98.12 113 VAL A C 1
ATOM 875 O O . VAL A 1 113 ? 14.758 16.516 13.633 1 98.12 113 VAL A O 1
ATOM 878 N N . GLY A 1 114 ? 14.148 14.578 14.594 1 97 114 GLY A N 1
ATOM 879 C CA . GLY A 1 114 ? 13.336 15.242 15.602 1 97 114 GLY A CA 1
ATOM 880 C C . GLY A 1 114 ? 11.898 15.469 15.156 1 97 114 GLY A C 1
ATOM 881 O O . GLY A 1 114 ? 11.055 15.875 15.953 1 97 114 GLY A O 1
ATOM 882 N N . TYR A 1 115 ? 11.602 15.18 13.938 1 97.06 115 TYR A N 1
ATOM 883 C CA . TYR A 1 115 ? 10.234 15.359 13.445 1 97.06 115 TYR A CA 1
ATOM 884 C C . TYR A 1 115 ? 9.258 14.492 14.234 1 97.06 115 TYR A C 1
ATOM 886 O O . TYR A 1 115 ? 9.547 13.336 14.539 1 97.06 115 TYR A O 1
ATOM 894 N N . GLN A 1 116 ? 8.117 15.055 14.539 1 95.81 116 GLN A N 1
ATOM 895 C CA . GLN A 1 116 ? 6.977 14.367 15.141 1 95.81 116 GLN A CA 1
ATOM 896 C C . GLN A 1 116 ? 5.664 14.789 14.492 1 95.81 116 GLN A C 1
ATOM 898 O O . GLN A 1 116 ? 5.398 15.984 14.352 1 95.81 116 GLN A O 1
ATOM 903 N N . SER A 1 117 ? 4.941 13.805 14.094 1 95.06 117 SER A N 1
ATOM 904 C CA . SER A 1 117 ? 3.652 14.133 13.5 1 95.06 117 SER A CA 1
ATOM 905 C C . SER A 1 117 ? 2.604 14.414 14.57 1 95.06 117 SER A C 1
ATOM 907 O O . SER A 1 117 ? 2.816 14.117 15.75 1 95.06 117 SER A O 1
ATOM 909 N N . GLU A 1 118 ? 1.523 15.031 14.18 1 93.88 118 GLU A N 1
ATOM 910 C CA . GLU A 1 118 ? 0.376 15.172 15.07 1 93.88 118 GLU A CA 1
ATOM 911 C C . GLU A 1 118 ? -0.305 13.82 15.305 1 93.88 118 GLU A C 1
ATOM 913 O O . GLU A 1 118 ? -0.081 12.867 14.555 1 93.88 118 GLU A O 1
ATOM 918 N N . LEU A 1 119 ? -1.063 13.797 16.375 1 94.56 119 LEU A N 1
ATOM 919 C CA . LEU A 1 119 ? -1.909 12.633 16.641 1 94.56 119 LEU A CA 1
ATOM 920 C C . LEU A 1 119 ? -3.154 12.656 15.758 1 94.56 119 LEU A C 1
ATOM 922 O O . LEU A 1 119 ? -3.887 13.648 15.734 1 94.56 119 LEU A O 1
ATOM 926 N N . ILE A 1 120 ? -3.361 11.539 15.039 1 94.94 120 ILE A N 1
ATOM 927 C CA . ILE A 1 120 ? -4.457 11.578 14.078 1 94.94 120 ILE A CA 1
ATOM 928 C C . ILE A 1 120 ? -5.137 10.211 14.016 1 94.94 120 ILE A C 1
ATOM 930 O O . ILE A 1 120 ? -4.578 9.211 14.484 1 94.94 120 ILE A O 1
ATOM 934 N N . SER A 1 121 ? -6.312 10.156 13.562 1 95.62 121 SER A N 1
ATOM 935 C CA . SER A 1 121 ? -7.031 8.961 13.117 1 95.62 121 SER A CA 1
ATOM 936 C C . SER A 1 121 ? -7.801 9.234 11.828 1 95.62 121 SER A C 1
ATOM 938 O O . SER A 1 121 ? -8.234 10.359 11.578 1 95.62 121 SER A O 1
ATOM 940 N N . HIS A 1 122 ? -7.895 8.289 11.008 1 93.5 122 HIS A N 1
ATOM 941 C CA . HIS A 1 122 ? -8.664 8.422 9.773 1 93.5 122 HIS A CA 1
ATOM 942 C C . HIS A 1 122 ? -9.164 7.07 9.289 1 93.5 122 HIS A C 1
ATOM 944 O O . HIS A 1 122 ? -8.695 6.027 9.742 1 93.5 122 HIS A O 1
ATOM 950 N N . GLU A 1 123 ? -10.062 7.121 8.422 1 91.25 123 GLU A N 1
ATOM 951 C CA . GLU A 1 123 ? -10.625 5.887 7.875 1 91.25 123 GLU A CA 1
ATOM 952 C C . GLU A 1 123 ? -9.602 5.148 7.016 1 91.25 123 GLU A C 1
ATOM 954 O O . GLU A 1 123 ? -8.703 5.766 6.441 1 91.25 123 GLU A O 1
ATOM 959 N N . GLY A 1 124 ? -9.852 3.814 7.02 1 93.81 124 GLY A N 1
ATOM 960 C CA . GLY A 1 124 ? -9.062 2.994 6.109 1 93.81 124 GLY A CA 1
ATOM 961 C C . GLY A 1 124 ? -7.875 2.334 6.785 1 93.81 124 GLY A C 1
ATOM 962 O O . GLY A 1 124 ? -7.926 2.027 7.977 1 93.81 124 GLY A O 1
ATOM 963 N N . ALA A 1 125 ? -6.898 1.945 5.949 1 96.25 125 ALA A N 1
ATOM 964 C CA . ALA A 1 125 ? -5.711 1.227 6.402 1 96.25 125 ALA A CA 1
ATOM 965 C C . ALA A 1 125 ? -4.441 2 6.066 1 96.25 125 ALA A C 1
ATOM 967 O O . ALA A 1 125 ? -4.426 2.805 5.129 1 96.25 125 ALA A O 1
ATOM 968 N N . GLU A 1 126 ? -3.451 1.792 6.812 1 97.62 126 GLU A N 1
ATOM 969 C CA . GLU A 1 126 ? -2.146 2.406 6.586 1 97.62 126 GLU A CA 1
ATOM 970 C C . GLU A 1 126 ? -1.024 1.378 6.703 1 97.62 126 GLU A C 1
ATOM 972 O O . GLU A 1 126 ? -1.052 0.517 7.586 1 97.62 126 GLU A O 1
ATOM 977 N N . PHE A 1 127 ? -0.183 1.377 5.758 1 98.56 127 PHE A N 1
ATOM 978 C CA . PHE A 1 127 ? 1.039 0.584 5.711 1 98.56 127 PHE A CA 1
ATOM 979 C C . PHE A 1 127 ? 2.258 1.479 5.516 1 98.56 127 PHE A C 1
ATOM 981 O O . PHE A 1 127 ? 2.246 2.375 4.668 1 98.56 127 PHE A O 1
ATOM 988 N N . SER A 1 128 ? 3.299 1.257 6.344 1 98.81 128 SER A N 1
ATOM 989 C CA . SER A 1 128 ? 4.535 2.016 6.191 1 98.81 128 SER A CA 1
ATOM 990 C C . SER A 1 128 ? 5.75 1.095 6.18 1 98.81 128 SER A C 1
ATOM 992 O O . SER A 1 128 ? 5.77 0.075 6.875 1 98.81 128 SER A O 1
ATOM 994 N N . TYR A 1 129 ? 6.723 1.38 5.438 1 98.94 129 TYR A N 1
ATOM 995 C CA . TYR A 1 129 ? 7.988 0.662 5.309 1 98.94 129 TYR A CA 1
ATOM 996 C C . TYR A 1 129 ? 9.172 1.617 5.414 1 98.94 129 TYR A C 1
ATOM 998 O O . TYR A 1 129 ? 9.242 2.609 4.684 1 98.94 129 TYR A O 1
ATOM 1006 N N . VAL A 1 130 ? 10.125 1.333 6.285 1 98.94 130 VAL A N 1
ATOM 1007 C CA . VAL A 1 130 ? 11.25 2.229 6.535 1 98.94 130 VAL A CA 1
ATOM 1008 C C . VAL A 1 130 ? 12.383 1.912 5.562 1 98.94 130 VAL A C 1
ATOM 1010 O O . VAL A 1 130 ? 12.93 0.808 5.578 1 98.94 130 VAL A O 1
ATOM 1013 N N . LEU A 1 131 ? 12.664 2.852 4.734 1 98.88 131 LEU A N 1
ATOM 1014 C CA . LEU A 1 131 ? 13.781 2.695 3.809 1 98.88 131 LEU A CA 1
ATOM 1015 C C . LEU A 1 131 ? 15.109 2.975 4.504 1 98.88 131 LEU A C 1
ATOM 1017 O O . LEU A 1 131 ? 16.094 2.266 4.285 1 98.88 131 LEU A O 1
ATOM 1021 N N . SER A 1 132 ? 15.156 4.023 5.305 1 98.75 132 SER A N 1
ATOM 1022 C CA . SER A 1 132 ? 16.328 4.41 6.078 1 98.75 132 SER A CA 1
ATOM 1023 C C . SER A 1 132 ? 15.938 5.199 7.324 1 98.75 132 SER A C 1
ATOM 1025 O O . SER A 1 132 ? 14.875 5.828 7.355 1 98.75 132 SER A O 1
ATOM 1027 N N . GLY A 1 133 ? 16.828 5.121 8.336 1 98.75 133 GLY A N 1
ATOM 1028 C CA . GLY A 1 133 ? 16.609 5.859 9.57 1 98.75 133 GLY A CA 1
ATOM 1029 C C . GLY A 1 133 ? 15.891 5.043 10.633 1 98.75 133 GLY A C 1
ATOM 1030 O O . GLY A 1 133 ? 15.773 3.822 10.508 1 98.75 133 GLY A O 1
ATOM 1031 N N . GLN A 1 134 ? 15.641 5.723 11.719 1 98.75 134 GLN A N 1
ATOM 1032 C CA . GLN A 1 134 ? 14.969 5.129 12.867 1 98.75 134 GLN A CA 1
ATOM 1033 C C . GLN A 1 134 ? 13.742 5.938 13.273 1 98.75 134 GLN A C 1
ATOM 1035 O O . GLN A 1 134 ? 13.844 7.137 13.547 1 98.75 134 GLN A O 1
ATOM 1040 N N . ILE A 1 135 ? 12.609 5.219 13.305 1 98.88 135 ILE A N 1
ATOM 1041 C CA . ILE A 1 135 ? 11.383 5.922 13.656 1 98.88 135 ILE A CA 1
ATOM 1042 C C . ILE A 1 135 ? 10.617 5.129 14.719 1 98.88 135 ILE A C 1
ATOM 1044 O O . ILE A 1 135 ? 10.961 3.98 15.008 1 98.88 135 ILE A O 1
ATOM 1048 N N . VAL A 1 136 ? 9.641 5.781 15.289 1 98.88 136 VAL A N 1
ATOM 1049 C CA . VAL A 1 136 ? 8.68 5.121 16.156 1 98.88 136 VAL A CA 1
ATOM 1050 C C . VAL A 1 136 ? 7.258 5.484 15.734 1 98.88 136 VAL A C 1
ATOM 1052 O O . VAL A 1 136 ? 6.918 6.664 15.617 1 98.88 136 VAL A O 1
ATOM 1055 N N . TYR A 1 137 ? 6.496 4.508 15.414 1 98.81 137 TYR A N 1
ATOM 1056 C CA . TYR A 1 137 ? 5.051 4.68 15.336 1 98.81 137 TYR A CA 1
ATOM 1057 C C . TYR A 1 137 ? 4.395 4.469 16.703 1 98.81 137 TYR A C 1
ATOM 1059 O O . TYR A 1 137 ? 4.762 3.545 17.422 1 98.81 137 TYR A O 1
ATOM 1067 N N . THR A 1 138 ? 3.5 5.316 17.062 1 98.75 138 THR A N 1
ATOM 1068 C CA . THR A 1 138 ? 2.635 5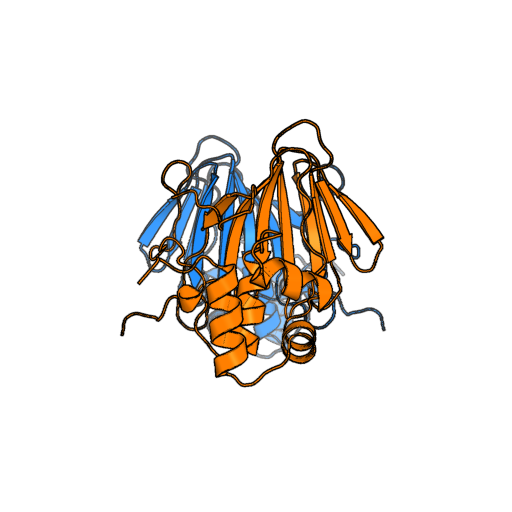.109 18.219 1 98.75 138 THR A CA 1
ATOM 1069 C C . THR A 1 138 ? 1.191 4.879 17.766 1 98.75 138 THR A C 1
ATOM 1071 O O . THR A 1 138 ? 0.588 5.742 17.125 1 98.75 138 THR A O 1
ATOM 1074 N N . ILE A 1 139 ? 0.675 3.707 18.109 1 98.44 139 ILE A N 1
ATOM 1075 C CA . ILE A 1 139 ? -0.681 3.324 17.719 1 98.44 139 ILE A CA 1
ATOM 1076 C C . ILE A 1 139 ? -1.487 2.979 18.969 1 98.44 139 ILE A C 1
ATOM 1078 O O . ILE A 1 139 ? -1.166 2.023 19.688 1 98.44 139 ILE A O 1
ATOM 1082 N N . GLU A 1 140 ? -2.463 3.754 19.203 1 97.94 140 GLU A N 1
ATOM 1083 C CA . GLU A 1 140 ? -3.256 3.629 20.422 1 97.94 140 GLU A CA 1
ATOM 1084 C C . GLU A 1 140 ? -2.361 3.559 21.656 1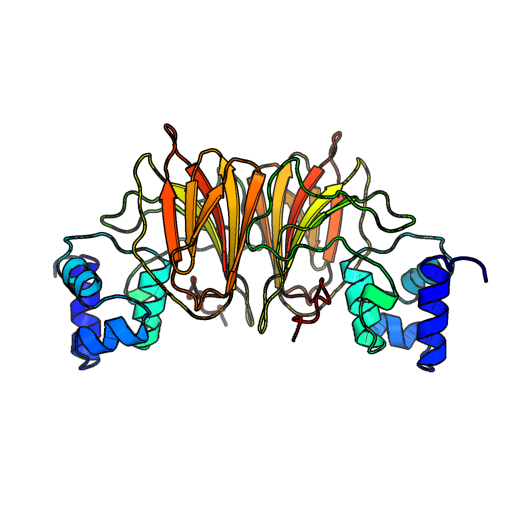 97.94 140 GLU A C 1
ATOM 1086 O O . GLU A 1 140 ? -2.545 2.691 22.516 1 97.94 140 GLU A O 1
ATOM 1091 N N . GLY A 1 141 ? -1.455 4.379 21.594 1 97.69 141 GLY A N 1
ATOM 1092 C CA . GLY A 1 141 ? -0.592 4.551 22.75 1 97.69 141 GLY A CA 1
ATOM 1093 C C . GLY A 1 141 ? 0.553 3.557 22.797 1 97.69 141 GLY A C 1
ATOM 1094 O O . GLY A 1 141 ? 1.468 3.691 23.609 1 97.69 141 GLY A O 1
ATOM 1095 N N . ARG A 1 142 ? 0.535 2.547 21.984 1 98.19 142 ARG A N 1
ATOM 1096 C CA . ARG A 1 142 ? 1.607 1.559 21.938 1 98.19 142 ARG A CA 1
ATOM 1097 C C . ARG A 1 142 ? 2.68 1.958 20.938 1 98.19 142 ARG A C 1
ATOM 1099 O O . ARG A 1 142 ? 2.365 2.35 19.812 1 98.19 142 ARG A O 1
ATOM 1106 N N . GLN A 1 143 ? 3.91 1.806 21.375 1 98.75 143 GLN A N 1
ATOM 1107 C CA . GLN A 1 143 ? 5.023 2.223 20.516 1 98.75 143 GLN A CA 1
ATOM 1108 C C . GLN A 1 143 ? 5.555 1.055 19.703 1 98.75 143 GLN A C 1
ATOM 1110 O O . GLN A 1 143 ? 5.68 -0.062 20.203 1 98.75 143 GLN A O 1
ATOM 1115 N N . TYR A 1 144 ? 5.902 1.311 18.5 1 98.81 144 TYR A N 1
ATOM 1116 C CA . TYR A 1 144 ? 6.516 0.369 17.578 1 98.81 144 TYR A CA 1
ATOM 1117 C C . TYR A 1 144 ? 7.781 0.953 16.953 1 98.81 144 TYR A C 1
ATOM 1119 O O . TYR A 1 144 ? 7.723 1.662 15.953 1 98.81 144 TYR A O 1
ATOM 1127 N N . PRO A 1 145 ? 8.906 0.697 17.578 1 98.88 145 PRO A N 1
ATOM 1128 C CA . PRO A 1 145 ? 10.164 1.151 16.969 1 98.88 145 PRO A CA 1
ATOM 1129 C C . PRO A 1 145 ? 10.484 0.422 15.664 1 98.88 145 PRO A C 1
ATOM 1131 O O . PRO A 1 145 ? 10.344 -0.802 15.586 1 98.88 145 PRO A O 1
ATOM 1134 N N . LEU A 1 146 ? 10.961 1.163 14.695 1 98.88 146 LEU A N 1
ATOM 1135 C CA . LEU A 1 146 ? 11.219 0.61 13.367 1 98.88 146 LEU A CA 1
ATOM 1136 C C . LEU A 1 146 ? 12.523 1.163 12.797 1 98.88 146 LEU A C 1
ATOM 1138 O O . LEU A 1 146 ? 12.812 2.352 12.945 1 98.88 146 LEU A O 1
ATOM 1142 N N . GLY A 1 147 ? 13.297 0.329 12.188 1 98.75 147 GLY A N 1
ATOM 1143 C CA . GLY A 1 147 ? 14.469 0.714 11.414 1 98.75 147 GLY A CA 1
ATOM 1144 C C . GLY A 1 147 ? 14.367 0.318 9.953 1 98.75 147 GLY A C 1
ATOM 1145 O O . GLY A 1 147 ? 13.312 -0.127 9.492 1 98.75 147 GLY A O 1
ATOM 1146 N N . ALA A 1 148 ? 15.5 0.491 9.273 1 98.75 148 ALA A N 1
ATOM 1147 C CA . ALA A 1 148 ? 15.508 0.18 7.844 1 98.75 148 ALA A CA 1
ATOM 1148 C C . ALA A 1 148 ? 15.055 -1.255 7.59 1 98.75 148 ALA A C 1
ATOM 1150 O O . ALA A 1 148 ? 15.547 -2.189 8.227 1 98.75 148 ALA A O 1
ATOM 1151 N N . GLY A 1 149 ? 14.07 -1.401 6.695 1 98.75 149 GLY A N 1
ATOM 1152 C CA . GLY A 1 149 ? 13.578 -2.721 6.332 1 98.75 149 GLY A CA 1
ATOM 1153 C C . GLY A 1 149 ? 12.367 -3.15 7.145 1 98.75 149 GLY A C 1
ATOM 1154 O O . GLY A 1 149 ? 11.719 -4.1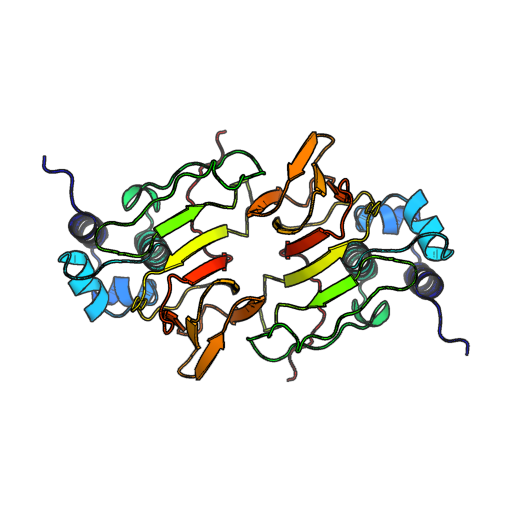45 6.816 1 98.75 149 GLY A O 1
ATOM 1155 N N . ASP A 1 150 ? 12.07 -2.426 8.227 1 98.88 150 ASP A N 1
ATOM 1156 C CA . ASP A 1 150 ? 10.898 -2.736 9.047 1 98.88 150 ASP A CA 1
ATOM 1157 C C . ASP A 1 150 ? 9.633 -2.117 8.453 1 98.88 150 ASP A C 1
ATOM 1159 O O . ASP A 1 150 ? 9.711 -1.176 7.664 1 98.88 150 ASP A O 1
ATOM 1163 N N . SER A 1 151 ? 8.492 -2.713 8.797 1 98.88 151 SER A N 1
ATOM 1164 C CA . SER A 1 151 ? 7.203 -2.193 8.352 1 98.88 151 SER A CA 1
ATOM 1165 C C . SER A 1 151 ? 6.18 -2.219 9.477 1 98.88 151 SER A C 1
ATOM 1167 O O . SER A 1 151 ? 6.395 -2.865 10.508 1 98.88 151 SER A O 1
ATOM 1169 N N . VAL A 1 152 ? 5.152 -1.452 9.328 1 98.81 152 VAL A N 1
ATOM 1170 C CA . VAL A 1 152 ? 4 -1.483 10.219 1 98.81 152 VAL A CA 1
ATOM 1171 C C . VAL A 1 152 ? 2.713 -1.364 9.406 1 98.81 152 VAL A C 1
ATOM 1173 O O . VAL A 1 152 ? 2.672 -0.658 8.398 1 98.81 152 VAL A O 1
ATOM 1176 N N . HIS A 1 153 ? 1.732 -2.084 9.766 1 98.62 153 HIS A N 1
ATOM 1177 C CA . HIS A 1 153 ? 0.417 -2.1 9.141 1 98.62 153 HIS A CA 1
ATOM 1178 C C . HIS A 1 153 ? -0.693 -2.127 10.188 1 98.62 153 HIS A C 1
ATOM 1180 O O . HIS A 1 153 ? -0.668 -2.953 11.102 1 98.62 153 HIS A O 1
ATOM 1186 N N . PHE A 1 154 ? -1.69 -1.241 10.016 1 97.69 154 PHE A N 1
ATOM 1187 C CA . PHE A 1 154 ? -2.697 -1.156 11.07 1 97.69 154 PHE A CA 1
ATOM 1188 C C . PHE A 1 154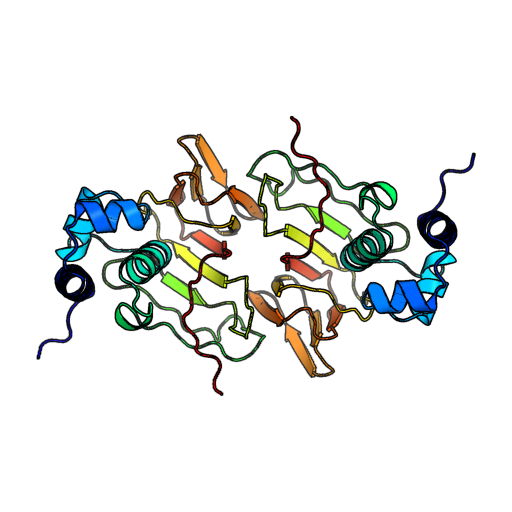 ? -3.965 -0.486 10.547 1 97.69 154 PHE A C 1
ATOM 1190 O O . PHE A 1 154 ? -3.951 0.144 9.492 1 97.69 154 PHE A O 1
ATOM 1197 N N . ASP A 1 155 ? -5.027 -0.706 11.281 1 97.12 155 ASP A N 1
ATOM 1198 C CA . ASP A 1 155 ? -6.293 0.006 11.117 1 97.12 155 ASP A CA 1
ATOM 1199 C C . ASP A 1 155 ? -6.137 1.488 11.445 1 97.12 155 ASP A C 1
ATOM 1201 O O . ASP A 1 155 ? -5.941 1.853 12.609 1 97.12 155 ASP A O 1
ATOM 1205 N N . ALA A 1 156 ? -6.305 2.334 10.477 1 96.38 156 ALA A N 1
ATOM 1206 C CA . ALA A 1 156 ? -5.965 3.748 10.617 1 96.38 156 ALA A CA 1
ATOM 1207 C C . ALA A 1 156 ? -7.02 4.48 11.438 1 96.38 156 ALA A C 1
ATOM 1209 O O . ALA A 1 156 ? -6.848 5.656 11.781 1 96.38 156 ALA A O 1
ATOM 1210 N N . THR A 1 157 ? -8.117 3.842 11.727 1 96 157 THR A N 1
ATOM 1211 C CA . THR A 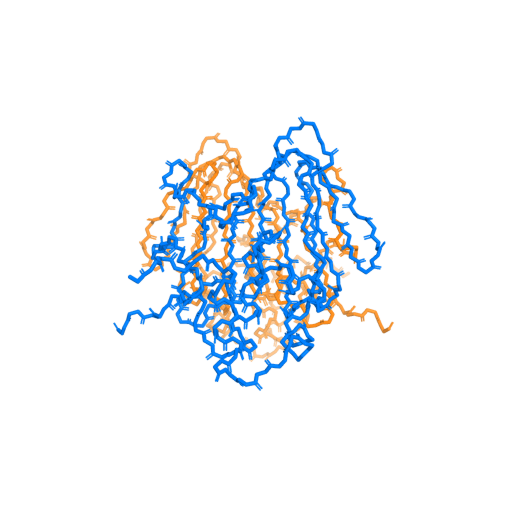1 157 ? -9.078 4.453 12.641 1 96 157 THR A CA 1
ATOM 1212 C C . THR A 1 157 ? -8.508 4.531 14.055 1 96 157 THR A C 1
ATOM 1214 O O . THR A 1 157 ? -9.023 5.273 14.891 1 96 157 THR A O 1
ATOM 1217 N N . LYS A 1 158 ? -7.551 3.754 14.305 1 96.75 158 LYS A N 1
ATOM 1218 C CA . LYS A 1 158 ? -6.824 3.865 15.57 1 96.75 158 LYS A CA 1
ATOM 1219 C C . LYS A 1 158 ? -5.957 5.117 15.594 1 96.75 158 LYS A C 1
ATOM 1221 O O . LYS A 1 158 ? -5.305 5.449 14.602 1 96.75 158 LYS A O 1
ATOM 1226 N N . THR A 1 159 ? -5.992 5.75 16.719 1 97.12 159 THR A N 1
ATOM 1227 C CA . THR A 1 159 ? -5.16 6.941 16.859 1 97.12 159 THR A CA 1
ATOM 1228 C C . THR A 1 159 ? -3.686 6.59 16.688 1 97.12 159 THR A C 1
ATOM 1230 O O . THR A 1 159 ? -3.213 5.586 17.234 1 97.12 159 THR A O 1
ATOM 1233 N N . HIS A 1 160 ? -2.977 7.445 15.922 1 97.94 160 HIS A N 1
ATOM 1234 C CA . HIS A 1 160 ? -1.574 7.133 15.672 1 97.94 160 HIS A CA 1
ATOM 1235 C C . HIS A 1 160 ? -0.777 8.391 15.344 1 97.94 160 HIS A C 1
ATOM 1237 O O . HIS A 1 160 ? -1.354 9.414 14.977 1 97.94 160 HIS A O 1
ATOM 1243 N N . CYS A 1 161 ? 0.456 8.312 15.539 1 97.5 161 CYS A N 1
ATOM 1244 C CA . CYS A 1 161 ? 1.442 9.312 15.133 1 97.5 161 CYS A CA 1
ATOM 1245 C C . CYS A 1 161 ? 2.807 8.664 14.914 1 97.5 161 CYS A C 1
ATOM 1247 O O . CYS A 1 161 ? 2.99 7.48 15.188 1 97.5 161 CYS A O 1
ATOM 1249 N N . LEU A 1 162 ? 3.727 9.438 14.312 1 97.75 162 LEU A N 1
ATOM 1250 C CA . LEU A 1 162 ? 5.07 8.914 14.109 1 97.75 162 LEU A CA 1
ATOM 1251 C C . LEU A 1 162 ? 6.125 9.977 14.391 1 97.75 162 LEU A C 1
ATOM 1253 O O . LEU A 1 162 ? 5.824 11.172 14.367 1 97.75 162 LEU A O 1
ATOM 1257 N N . ALA A 1 163 ? 7.328 9.516 14.711 1 98.44 163 ALA A N 1
ATOM 1258 C CA . ALA A 1 163 ? 8.453 10.398 15.008 1 98.44 163 ALA A CA 1
ATOM 1259 C C . ALA A 1 163 ? 9.766 9.812 14.492 1 98.44 163 ALA A C 1
ATOM 1261 O O . ALA A 1 163 ? 9.953 8.594 14.508 1 98.44 163 ALA A O 1
ATOM 1262 N N . ASN A 1 164 ? 10.633 10.664 14.008 1 98.75 164 ASN A N 1
ATOM 1263 C CA . ASN A 1 164 ? 12.023 10.289 13.781 1 98.75 164 ASN A CA 1
ATOM 1264 C C . ASN A 1 164 ? 12.844 10.344 15.07 1 98.75 164 ASN A C 1
ATOM 1266 O O . ASN A 1 164 ? 13.133 11.43 15.578 1 98.75 164 ASN A O 1
ATOM 1270 N N . VAL A 1 165 ? 13.266 9.227 15.516 1 98.62 165 VAL A N 1
ATOM 1271 C CA . VAL A 1 165 ? 13.961 9.172 16.797 1 98.62 165 VAL A CA 1
ATOM 1272 C C . VAL A 1 165 ? 15.445 8.914 16.578 1 98.62 165 VAL A C 1
ATOM 1274 O O . VAL A 1 165 ? 16.188 8.672 17.516 1 98.62 165 VAL A O 1
ATOM 1277 N N . GLY A 1 166 ? 15.805 8.859 15.352 1 98.44 166 GLY A N 1
ATOM 1278 C CA . GLY A 1 166 ? 17.203 8.617 15.016 1 98.44 166 GLY A CA 1
ATOM 1279 C C . GLY A 1 166 ? 18.016 9.883 14.875 1 98.44 166 GLY A C 1
ATOM 1280 O O . GLY A 1 166 ? 17.516 10.977 15.172 1 98.44 166 GLY A O 1
ATOM 1281 N N . SER A 1 167 ? 19.281 9.711 14.422 1 98.31 167 SER A N 1
ATOM 1282 C CA . SER A 1 167 ? 20.219 10.828 14.297 1 98.31 167 SER A CA 1
ATOM 1283 C C . SER A 1 167 ? 20.359 11.266 12.844 1 98.31 167 SER A C 1
ATOM 1285 O O . SER A 1 167 ? 21.141 12.172 12.531 1 98.31 167 SER A O 1
ATOM 1287 N N . ASP A 1 168 ? 19.656 10.594 11.969 1 98.31 168 ASP A N 1
ATOM 1288 C CA . ASP A 1 168 ? 19.672 10.906 10.539 1 98.31 168 ASP A CA 1
ATOM 1289 C C . ASP A 1 168 ? 18.266 11.102 10 1 98.31 168 ASP A C 1
ATOM 1291 O O . ASP A 1 168 ? 17.281 10.758 10.664 1 98.31 168 ASP A O 1
ATOM 1295 N N . VAL A 1 169 ? 18.219 11.633 8.836 1 98.56 169 VAL A N 1
ATOM 1296 C CA . VAL A 1 169 ? 16.953 11.727 8.133 1 98.56 169 VAL A CA 1
ATOM 1297 C C . VAL A 1 169 ? 16.359 10.328 7.938 1 98.56 169 VAL A C 1
ATOM 1299 O O . VAL A 1 169 ? 17.094 9.383 7.605 1 98.56 169 VAL A O 1
ATOM 1302 N N . ALA A 1 170 ? 15.086 10.219 8.234 1 98.81 170 ALA A N 1
ATOM 1303 C CA . ALA A 1 170 ? 14.398 8.961 7.98 1 98.81 170 ALA A CA 1
ATOM 1304 C C . ALA A 1 170 ? 13.602 9.023 6.68 1 98.81 170 ALA A C 1
ATOM 1306 O O . ALA A 1 170 ? 12.906 10.008 6.414 1 98.81 170 ALA A O 1
ATOM 1307 N N . GLU A 1 171 ? 13.734 8.016 5.848 1 98.88 171 GLU A N 1
ATOM 1308 C CA . GLU A 1 171 ? 12.922 7.852 4.641 1 98.88 171 GLU A CA 1
ATOM 1309 C C . GLU A 1 171 ? 11.938 6.699 4.793 1 98.88 171 GLU A C 1
ATOM 1311 O O . GLU A 1 171 ? 12.336 5.562 5.055 1 98.88 171 GLU A O 1
ATOM 1316 N N . VAL A 1 172 ? 10.68 7.062 4.633 1 98.88 172 VAL A N 1
ATOM 1317 C CA . VAL A 1 172 ? 9.617 6.105 4.934 1 98.88 172 VAL A CA 1
ATOM 1318 C C . VAL A 1 172 ? 8.594 6.094 3.801 1 98.88 172 VAL A C 1
ATOM 1320 O O . VAL A 1 172 ? 8.148 7.148 3.346 1 98.88 172 VAL A O 1
ATOM 1323 N N . LEU A 1 173 ? 8.32 4.902 3.268 1 98.88 173 LEU A N 1
ATOM 1324 C CA . LEU A 1 173 ? 7.172 4.754 2.383 1 98.88 173 LEU A CA 1
ATOM 1325 C C . LEU A 1 173 ? 5.879 4.656 3.184 1 98.88 173 LEU A C 1
ATOM 1327 O O . LEU A 1 173 ? 5.797 3.891 4.148 1 98.88 173 LEU A O 1
ATOM 1331 N N . THR A 1 174 ? 4.934 5.426 2.842 1 98.56 174 THR A N 1
ATOM 1332 C CA . THR A 1 174 ? 3.611 5.336 3.451 1 98.56 174 THR A CA 1
ATOM 1333 C C . THR A 1 174 ? 2.541 5.09 2.391 1 98.56 174 THR A C 1
ATOM 1335 O O . THR A 1 174 ? 2.418 5.859 1.436 1 98.56 174 THR A O 1
ATOM 1338 N N . ILE A 1 175 ? 1.889 4.012 2.539 1 98.5 175 ILE A N 1
ATOM 1339 C CA . ILE A 1 175 ? 0.806 3.598 1.654 1 98.5 175 ILE A CA 1
ATOM 1340 C C . ILE A 1 175 ? -0.503 3.527 2.438 1 98.5 175 ILE A C 1
ATOM 1342 O O . ILE A 1 175 ? -0.553 2.949 3.525 1 98.5 175 ILE A O 1
ATOM 1346 N N . THR A 1 176 ? -1.541 4.102 1.903 1 97.38 176 THR A N 1
ATOM 1347 C CA . THR A 1 176 ? -2.795 4.191 2.645 1 97.38 176 THR A CA 1
ATOM 1348 C C . THR A 1 176 ? -3.988 4.129 1.695 1 97.38 176 THR A C 1
ATOM 1350 O O . THR A 1 176 ? -3.84 4.332 0.488 1 97.38 176 THR A O 1
ATOM 1353 N N . THR A 1 177 ? -5.16 3.854 2.252 1 95.19 177 THR A N 1
ATOM 1354 C CA . THR A 1 177 ? -6.391 3.896 1.471 1 95.19 177 THR A CA 1
ATOM 1355 C C . THR A 1 177 ? -7.094 5.242 1.641 1 95.19 177 THR A C 1
ATOM 1357 O O . THR A 1 177 ? -8.164 5.465 1.074 1 95.19 177 THR A O 1
ATOM 1360 N N . MET A 1 178 ? -6.469 6.078 2.385 1 90.25 178 MET A N 1
ATOM 1361 C CA . MET A 1 178 ? -6.965 7.449 2.475 1 90.25 178 MET A CA 1
ATOM 1362 C C . MET A 1 178 ? -6.82 8.172 1.137 1 90.25 178 MET A C 1
ATOM 1364 O O . MET A 1 178 ? -5.828 7.977 0.428 1 90.25 178 MET A O 1
ATOM 1368 N N . GLY A 1 179 ? -7.855 8.961 0.807 1 88.56 179 GLY A N 1
ATOM 1369 C CA . GLY A 1 179 ? -7.73 9.781 -0.389 1 88.56 179 GLY A CA 1
ATOM 1370 C C . GLY A 1 179 ? -6.73 10.914 -0.235 1 88.56 179 GLY A C 1
ATOM 1371 O O . GLY A 1 179 ? -7.059 11.961 0.322 1 88.56 179 GLY A O 1
ATOM 1372 N N . LEU A 1 180 ? -5.555 10.703 -0.771 1 89.75 180 LEU A N 1
ATOM 1373 C CA . LEU A 1 180 ? -4.5 11.695 -0.584 1 89.75 180 LEU A CA 1
ATOM 1374 C C . LEU A 1 180 ? -4.379 12.594 -1.81 1 89.75 180 LEU A C 1
ATOM 1376 O O . LEU A 1 180 ? -3.74 13.648 -1.75 1 89.75 180 LEU A O 1
ATOM 1380 N N . PHE A 1 181 ? -4.984 12.039 -2.889 1 84.25 181 PHE A N 1
ATOM 1381 C CA . PHE A 1 181 ? -4.793 12.789 -4.125 1 84.25 181 PHE A CA 1
ATOM 1382 C C . PHE A 1 181 ? -6.129 13.047 -4.812 1 84.25 181 PHE A C 1
ATOM 1384 O O . PHE A 1 181 ? -7.055 12.242 -4.707 1 84.25 181 PHE A O 1
ATOM 1391 N N . ASP A 1 182 ? -6.492 14.195 -5.176 1 73.19 182 ASP A N 1
ATOM 1392 C CA . ASP A 1 182 ? -7.758 14.594 -5.781 1 73.19 182 ASP A CA 1
ATOM 1393 C C . ASP A 1 182 ? -7.664 14.594 -7.305 1 73.19 182 ASP A C 1
ATOM 1395 O O . ASP A 1 182 ? -8.367 15.352 -7.973 1 73.19 182 ASP A O 1
ATOM 1399 N N . ASP A 1 183 ? -6.852 13.633 -7.82 1 65.5 183 ASP A N 1
ATOM 1400 C CA . ASP A 1 183 ? -6.742 13.766 -9.266 1 65.5 183 ASP A CA 1
ATOM 1401 C C . ASP A 1 183 ? -8.078 13.461 -9.945 1 65.5 183 ASP A C 1
ATOM 1403 O O . ASP A 1 183 ? -8.828 12.594 -9.484 1 65.5 183 ASP A O 1
ATOM 1407 N N . HIS A 1 184 ? -8.875 14.375 -10.461 1 57.72 184 HIS A N 1
ATOM 1408 C CA . HIS A 1 184 ? -10.055 14.109 -11.273 1 57.72 184 HIS A CA 1
ATOM 1409 C C . HIS A 1 184 ? -9.688 13.383 -12.562 1 57.72 184 HIS A C 1
ATOM 1411 O O . HIS A 1 184 ? -8.742 13.766 -13.25 1 57.72 184 HIS A O 1
ATOM 1417 N N . PRO A 1 185 ? -10.094 12.086 -12.586 1 47.41 185 PRO A N 1
ATOM 1418 C CA . PRO A 1 185 ? -9.781 11.523 -13.906 1 47.41 185 PRO A CA 1
ATOM 1419 C C . PRO A 1 185 ? -10.156 12.461 -15.047 1 47.41 185 PRO A C 1
ATOM 1421 O O . PRO A 1 185 ? -11.141 13.195 -14.953 1 47.41 185 PRO A O 1
ATOM 1424 N N . THR A 1 186 ? -9.164 12.992 -15.781 1 36.47 186 THR A N 1
ATOM 1425 C CA . THR A 1 186 ? -9.562 13.672 -17.016 1 36.47 186 THR A CA 1
ATOM 1426 C C . THR A 1 186 ? -10.617 12.859 -17.75 1 36.47 186 THR A C 1
ATOM 1428 O O . THR A 1 186 ? -10.438 11.656 -17.984 1 36.47 186 THR A O 1
ATOM 1431 N N . PRO A 1 187 ? -11.75 13.539 -18.062 1 33.31 187 PRO A N 1
ATOM 1432 C CA . PRO A 1 187 ? -12.75 12.82 -18.844 1 33.31 187 PRO A CA 1
ATOM 1433 C C . PRO A 1 187 ? -12.133 12.008 -19.984 1 33.31 187 PRO A C 1
ATOM 1435 O O . PRO A 1 187 ? -11.086 12.383 -20.516 1 33.31 187 PRO A O 1
ATOM 1438 N N . MET B 1 1 ? -1.765 -41.062 2.4 1 32.94 1 MET B N 1
ATOM 1439 C CA . MET B 1 1 ? -2.434 -40 1.649 1 32.94 1 MET B CA 1
ATOM 1440 C C . MET B 1 1 ? -1.439 -38.938 1.212 1 32.94 1 MET B C 1
ATOM 1442 O O . MET B 1 1 ? -0.817 -38.281 2.051 1 32.94 1 MET B O 1
ATOM 1446 N N . THR B 1 2 ? -0.739 -39 0.16 1 42.62 2 THR B N 1
ATOM 1447 C CA . THR B 1 2 ? 0.451 -38.281 -0.265 1 42.62 2 THR B CA 1
ATOM 1448 C C . THR B 1 2 ? 0.201 -36.781 -0.244 1 42.62 2 THR B C 1
ATOM 1450 O O . THR B 1 2 ? -0.917 -36.344 -0.499 1 42.62 2 THR B O 1
ATOM 1453 N N . VAL B 1 3 ? 0.928 -36.031 0.588 1 58.97 3 VAL B N 1
ATOM 1454 C CA . VAL B 1 3 ? 0.801 -34.594 0.752 1 58.97 3 VAL B CA 1
ATOM 1455 C C . VAL B 1 3 ? 0.657 -33.938 -0.616 1 58.97 3 VAL B C 1
ATOM 1457 O O . VAL B 1 3 ? 1.562 -34 -1.45 1 58.97 3 VAL B O 1
ATOM 1460 N N . ASP B 1 4 ? -0.581 -33.688 -1.155 1 79.12 4 ASP B N 1
ATOM 1461 C CA . ASP B 1 4 ? -0.949 -33.125 -2.453 1 79.12 4 ASP B CA 1
ATOM 1462 C C . ASP B 1 4 ? -0.14 -31.875 -2.76 1 79.12 4 ASP B C 1
ATOM 1464 O O . ASP B 1 4 ? 0.046 -31.016 -1.89 1 79.12 4 ASP B O 1
ATOM 1468 N N . ARG B 1 5 ? 0.637 -32.094 -3.82 1 89.25 5 ARG B N 1
ATOM 1469 C CA . ARG B 1 5 ? 1.292 -30.906 -4.344 1 89.25 5 ARG B CA 1
ATOM 1470 C C . ARG B 1 5 ? 0.269 -29.828 -4.699 1 89.25 5 ARG B C 1
ATOM 1472 O O . ARG B 1 5 ? -0.938 -30.078 -4.664 1 89.25 5 ARG B O 1
ATOM 1479 N N . ILE B 1 6 ? 0.59 -28.656 -4.953 1 92.5 6 ILE B N 1
ATOM 1480 C CA . ILE B 1 6 ? -0.293 -27.516 -5.152 1 92.5 6 ILE B CA 1
ATOM 1481 C C . ILE B 1 6 ? -1.185 -27.75 -6.371 1 92.5 6 ILE B C 1
ATOM 1483 O O . ILE B 1 6 ? -2.387 -27.484 -6.332 1 92.5 6 ILE B O 1
ATOM 1487 N N . GLY B 1 7 ? -0.565 -28.312 -7.402 1 94.31 7 GLY B N 1
ATOM 1488 C CA . GLY B 1 7 ? -1.339 -28.578 -8.602 1 94.31 7 GLY B CA 1
ATOM 1489 C C . GLY B 1 7 ? -2.496 -29.531 -8.367 1 94.31 7 GLY B C 1
ATOM 1490 O O . GLY B 1 7 ? -3.594 -29.328 -8.891 1 94.31 7 GLY B O 1
ATOM 1491 N N . GLU B 1 8 ? -2.291 -30.594 -7.613 1 94.5 8 GLU B N 1
ATOM 1492 C CA . GLU B 1 8 ? -3.334 -31.562 -7.297 1 94.5 8 GLU B CA 1
ATOM 1493 C C . GLU B 1 8 ? -4.441 -30.922 -6.461 1 94.5 8 GLU B C 1
ATOM 1495 O O . GLU B 1 8 ? -5.617 -31.25 -6.629 1 94.5 8 GLU B O 1
ATOM 1500 N N . ARG B 1 9 ? -3.992 -30.031 -5.566 1 94.38 9 ARG B N 1
ATOM 1501 C CA . ARG B 1 9 ? -4.992 -29.328 -4.77 1 94.38 9 ARG B CA 1
ATOM 1502 C C . ARG B 1 9 ? -5.871 -28.438 -5.648 1 94.38 9 ARG B C 1
ATOM 1504 O O . ARG B 1 9 ? -7.094 -28.422 -5.484 1 94.38 9 ARG B O 1
ATOM 1511 N N . LEU B 1 10 ? -5.223 -27.797 -6.539 1 95.88 10 LEU B N 1
ATOM 1512 C CA . LEU B 1 10 ? -5.957 -26.953 -7.477 1 95.88 10 LEU B CA 1
ATOM 1513 C C . LEU B 1 10 ? -6.988 -27.781 -8.25 1 95.88 10 LEU B C 1
ATOM 1515 O O . LEU B 1 10 ? -8.164 -27.406 -8.312 1 95.88 10 LEU B O 1
ATOM 1519 N N . ARG B 1 11 ? -6.551 -28.875 -8.734 1 96.56 11 ARG B N 1
ATOM 1520 C CA . ARG B 1 11 ? -7.418 -29.75 -9.523 1 96.56 11 ARG B CA 1
ATOM 1521 C C . ARG B 1 11 ? -8.555 -30.297 -8.672 1 96.56 11 ARG B C 1
ATOM 1523 O O . ARG B 1 11 ? -9.711 -30.312 -9.102 1 96.56 11 ARG B O 1
ATOM 1530 N N . ARG B 1 12 ? -8.219 -30.703 -7.531 1 96.5 12 ARG B N 1
ATOM 1531 C CA . ARG B 1 12 ? -9.203 -31.281 -6.621 1 96.5 12 ARG B CA 1
ATOM 1532 C C . ARG B 1 12 ? -10.312 -30.281 -6.309 1 96.5 12 ARG B C 1
ATOM 1534 O O . ARG B 1 12 ? -11.5 -30.609 -6.41 1 96.5 12 ARG B O 1
ATOM 1541 N N . TYR B 1 13 ? -9.898 -29.094 -5.965 1 96.81 13 TYR B N 1
ATOM 1542 C CA . TYR B 1 13 ? -10.891 -28.094 -5.582 1 96.81 13 TYR B CA 1
ATOM 1543 C C . TYR B 1 13 ? -11.688 -27.625 -6.793 1 96.81 13 TYR B C 1
ATOM 1545 O O . TYR B 1 13 ? -12.891 -27.344 -6.688 1 96.81 13 TYR B O 1
ATOM 1553 N N . ARG B 1 14 ? -11.047 -27.484 -7.988 1 97.62 14 ARG B N 1
ATOM 1554 C CA . ARG B 1 14 ? -11.773 -27.125 -9.203 1 97.62 14 ARG B CA 1
ATOM 1555 C C . ARG B 1 14 ? -12.852 -28.156 -9.516 1 97.62 14 ARG B C 1
ATOM 1557 O O . ARG B 1 14 ? -13.992 -27.812 -9.797 1 97.62 14 ARG B O 1
ATOM 1564 N N . ARG B 1 15 ? -12.461 -29.422 -9.422 1 97.81 15 ARG B N 1
ATOM 1565 C CA . ARG B 1 15 ? -13.391 -30.5 -9.719 1 97.81 15 ARG B CA 1
ATOM 1566 C C . ARG B 1 15 ? -14.516 -30.562 -8.695 1 97.81 15 ARG B C 1
ATOM 1568 O O . ARG B 1 15 ? -15.672 -30.797 -9.039 1 97.81 15 ARG B O 1
ATOM 1575 N N . ALA B 1 16 ? -14.133 -30.375 -7.469 1 97.25 16 ALA B N 1
ATOM 1576 C CA . ALA B 1 16 ? -15.133 -30.359 -6.402 1 97.25 16 ALA B CA 1
ATOM 1577 C C . ALA B 1 16 ? -16.156 -29.266 -6.629 1 97.25 16 ALA B C 1
ATOM 1579 O O . ALA B 1 16 ? -17.328 -29.422 -6.293 1 97.25 16 ALA B O 1
ATOM 1580 N N . ALA B 1 17 ? -15.719 -28.188 -7.184 1 97 17 ALA B N 1
ATOM 1581 C CA . ALA B 1 17 ? -16.609 -27.047 -7.469 1 97 17 ALA B CA 1
ATOM 1582 C C . ALA B 1 17 ? -17.359 -27.266 -8.781 1 97 17 ALA B C 1
ATOM 1584 O O . ALA B 1 17 ? -18.141 -26.406 -9.188 1 97 17 ALA B O 1
ATOM 1585 N N . LYS B 1 18 ? -17.031 -28.375 -9.516 1 97.94 18 LYS B N 1
ATOM 1586 C CA . LYS B 1 18 ? -17.656 -28.75 -10.789 1 97.94 18 LYS B CA 1
ATOM 1587 C C . LYS B 1 18 ? -17.422 -27.656 -11.844 1 97.94 18 LYS B C 1
ATOM 1589 O O . LYS B 1 18 ? -18.344 -27.328 -12.602 1 97.94 18 LYS B O 1
ATOM 1594 N N . LYS B 1 19 ? -16.25 -27.125 -11.828 1 98.12 19 LYS B N 1
ATOM 1595 C CA . LYS B 1 19 ? -15.883 -26.094 -12.805 1 98.12 19 LYS B CA 1
ATOM 1596 C C . LYS B 1 19 ? -14.844 -26.625 -13.789 1 98.12 19 LYS B C 1
ATOM 1598 O O . LYS B 1 19 ? -14.008 -27.469 -13.43 1 98.12 19 LYS B O 1
ATOM 1603 N N . THR B 1 20 ? -14.93 -26.141 -15.008 1 97.94 20 THR B N 1
ATOM 1604 C CA . THR B 1 20 ? -13.93 -26.484 -16.016 1 97.94 20 THR B CA 1
ATOM 1605 C C . THR B 1 20 ? -12.68 -25.625 -15.852 1 97.94 20 THR B C 1
ATOM 1607 O O . THR B 1 20 ? -12.703 -24.625 -15.117 1 97.94 20 THR B O 1
ATOM 1610 N N . LEU B 1 21 ? -11.68 -26.031 -16.516 1 97.75 21 LEU B N 1
ATOM 1611 C CA . LEU B 1 21 ? -10.461 -25.219 -16.562 1 97.75 21 LEU B CA 1
ATOM 1612 C C . LEU B 1 21 ? -10.758 -23.828 -17.094 1 97.75 21 LEU B C 1
ATOM 1614 O O . LEU B 1 21 ? -10.281 -22.828 -16.531 1 97.75 21 LEU B O 1
ATOM 1618 N N . HIS B 1 22 ? -11.562 -23.766 -18.125 1 97.56 22 HIS B N 1
ATOM 1619 C CA . HIS B 1 22 ? -11.883 -22.5 -18.766 1 97.56 22 HIS B CA 1
ATOM 1620 C C . HIS B 1 22 ? -12.664 -21.578 -17.828 1 97.56 22 HIS B C 1
ATOM 1622 O O . HIS B 1 22 ? -12.406 -20.375 -17.781 1 97.56 22 HIS B O 1
ATOM 1628 N N . GLN B 1 23 ? -13.539 -22.109 -17.109 1 97.56 23 GLN B N 1
ATOM 1629 C CA . GLN B 1 23 ? -14.352 -21.328 -16.172 1 97.56 23 GLN B CA 1
ATOM 1630 C C . GLN B 1 23 ? -13.492 -20.719 -15.07 1 97.56 23 GLN B C 1
ATOM 1632 O O . GLN B 1 23 ? -13.555 -19.516 -14.82 1 97.56 23 GLN B O 1
ATOM 1637 N N . VAL B 1 24 ? -12.664 -21.531 -14.445 1 97.88 24 VAL B N 1
ATOM 1638 C CA . VAL B 1 24 ? -11.836 -21.047 -13.336 1 97.88 24 VAL B CA 1
ATOM 1639 C C . VAL B 1 24 ? -10.812 -20.047 -13.859 1 97.88 24 VAL B C 1
ATOM 1641 O O . VAL B 1 24 ? -10.562 -19.016 -13.227 1 97.88 24 VAL B O 1
ATOM 1644 N N . ALA B 1 25 ? -10.211 -20.344 -14.984 1 97 25 ALA B N 1
ATOM 1645 C CA . ALA B 1 25 ? -9.219 -19.438 -15.555 1 97 25 ALA B CA 1
ATOM 1646 C C . ALA B 1 25 ? -9.828 -18.062 -15.836 1 97 25 ALA B C 1
ATOM 1648 O O . ALA B 1 25 ? -9.242 -17.031 -15.477 1 97 25 ALA B O 1
ATOM 1649 N N . SER B 1 26 ? -10.977 -18.047 -16.406 1 95.81 26 SER B N 1
ATOM 1650 C CA . SER B 1 26 ? -11.664 -16.797 -16.734 1 95.81 26 SER B CA 1
ATOM 1651 C C . SER B 1 26 ? -12.008 -16.016 -15.469 1 95.81 26 SER B C 1
ATOM 1653 O O . SER B 1 26 ? -11.766 -14.812 -15.398 1 95.81 26 SER B O 1
ATOM 1655 N N . GLU B 1 27 ? -12.453 -16.688 -14.477 1 95.88 27 GLU B N 1
ATOM 1656 C CA . GLU B 1 27 ? -12.875 -16.062 -13.234 1 95.88 27 GLU B CA 1
ATOM 1657 C C . GLU B 1 27 ? -11.664 -15.578 -12.422 1 95.88 27 GLU B C 1
ATOM 1659 O O . GLU B 1 27 ? -11.805 -14.719 -11.547 1 95.88 27 GLU B O 1
ATOM 1664 N N . SER B 1 28 ? -10.562 -16.156 -12.672 1 95.88 28 SER B N 1
ATOM 1665 C CA . SER B 1 28 ? -9.383 -15.867 -11.859 1 95.88 28 SER B CA 1
ATOM 1666 C C . SER B 1 28 ? -8.406 -14.953 -12.594 1 95.88 28 SER B C 1
ATOM 1668 O O . SER B 1 28 ? -7.301 -14.703 -12.117 1 95.88 28 SER B O 1
ATOM 1670 N N . GLY B 1 29 ? -8.766 -14.523 -13.773 1 94.38 29 GLY B N 1
ATOM 1671 C CA . GLY B 1 29 ? -7.898 -13.633 -14.531 1 94.38 29 GLY B CA 1
ATOM 1672 C C . GLY B 1 29 ? -6.652 -14.312 -15.055 1 94.38 29 GLY B C 1
ATOM 1673 O O . GLY B 1 29 ? -5.578 -13.703 -15.109 1 94.38 29 GLY B O 1
ATOM 1674 N N . LEU B 1 30 ? -6.77 -15.578 -15.32 1 95.88 30 LEU B N 1
ATOM 1675 C CA . LEU B 1 30 ? -5.68 -16.391 -15.859 1 95.88 30 LEU B CA 1
ATOM 1676 C C . LEU B 1 30 ? -6.051 -16.953 -17.219 1 95.88 30 LEU B C 1
ATOM 1678 O O . LEU B 1 30 ? -7.191 -16.828 -17.672 1 95.88 30 LEU B O 1
ATOM 1682 N N . THR B 1 31 ? -5.094 -17.516 -17.859 1 94.06 31 THR B N 1
ATOM 1683 C CA . THR B 1 31 ? -5.383 -18.281 -19.078 1 94.06 31 THR B CA 1
ATOM 1684 C C . THR B 1 31 ? -5.605 -19.75 -18.734 1 94.06 31 THR B C 1
ATOM 1686 O O . THR B 1 31 ? -5.016 -20.281 -17.781 1 94.06 31 THR B O 1
ATOM 1689 N N . ALA B 1 32 ? -6.449 -20.422 -19.578 1 96.25 32 ALA B N 1
ATOM 1690 C CA . ALA B 1 32 ? -6.707 -21.844 -19.359 1 96.25 32 ALA B CA 1
ATOM 1691 C C . ALA B 1 32 ? -5.43 -22.672 -19.516 1 96.25 32 ALA B C 1
ATOM 1693 O O . ALA B 1 32 ? -5.223 -23.656 -18.812 1 96.25 32 ALA B O 1
ATOM 1694 N N . SER B 1 33 ? -4.633 -22.25 -20.438 1 95.94 33 SER B N 1
ATOM 1695 C CA . SER B 1 33 ? -3.373 -22.938 -20.656 1 95.94 33 SER B CA 1
ATOM 1696 C C . SER B 1 33 ? -2.484 -22.891 -19.422 1 95.94 33 SER B C 1
ATOM 1698 O O . SER B 1 33 ? -1.901 -23.906 -19.016 1 95.94 33 SER B O 1
ATOM 1700 N N . PHE B 1 34 ? -2.387 -21.797 -18.828 1 94.56 34 PHE B N 1
ATOM 1701 C CA . PHE B 1 34 ? -1.584 -21.656 -17.625 1 94.56 34 PHE B CA 1
ATOM 1702 C C . PHE B 1 34 ? -2.156 -22.516 -16.5 1 94.56 34 PHE B C 1
ATOM 1704 O O . PHE B 1 34 ? -1.42 -23.234 -15.82 1 94.56 34 PHE B O 1
ATOM 1711 N N . LEU B 1 35 ? -3.451 -22.375 -16.281 1 96.81 35 LEU B N 1
ATOM 1712 C CA . LEU B 1 35 ? -4.078 -23.125 -15.195 1 96.81 35 LEU B CA 1
ATOM 1713 C C . LEU B 1 35 ? -3.896 -24.625 -15.391 1 96.81 35 LEU B C 1
ATOM 1715 O O . LEU B 1 35 ? -3.66 -25.359 -14.43 1 96.81 35 LEU B O 1
ATOM 1719 N N . SER B 1 36 ? -4 -25.078 -16.594 1 97.12 36 SER B N 1
ATOM 1720 C CA . SER B 1 36 ? -3.781 -26.484 -16.906 1 97.12 36 SER B CA 1
ATOM 1721 C C . SER B 1 36 ? -2.371 -26.922 -16.531 1 97.12 36 SER B C 1
ATOM 1723 O O . SER B 1 36 ? -2.191 -27.953 -15.891 1 97.12 36 SER B O 1
ATOM 1725 N N . GLN B 1 37 ? -1.433 -26.141 -16.922 1 95.94 37 GLN B N 1
ATOM 1726 C CA . GLN B 1 37 ? -0.046 -26.422 -16.578 1 95.94 37 GLN B CA 1
ATOM 1727 C C . GLN B 1 37 ? 0.163 -26.406 -15.062 1 95.94 37 GLN B C 1
ATOM 1729 O O . GLN B 1 37 ? 0.899 -27.234 -14.523 1 95.94 37 GLN B O 1
ATOM 1734 N N . ALA B 1 38 ? -0.441 -25.469 -14.398 1 94.56 38 ALA B N 1
ATOM 1735 C CA . ALA B 1 38 ? -0.334 -25.359 -12.945 1 94.56 38 ALA B CA 1
ATOM 1736 C C . ALA B 1 38 ? -0.898 -26.594 -12.25 1 94.56 38 ALA B C 1
ATOM 1738 O O . ALA B 1 38 ? -0.27 -27.141 -11.344 1 94.56 38 ALA B O 1
ATOM 1739 N N . GLU B 1 39 ? -2.061 -27.094 -12.734 1 96.38 39 GLU B N 1
ATOM 1740 C CA . GLU B 1 39 ? -2.701 -28.25 -12.125 1 96.38 39 GLU B CA 1
ATOM 1741 C C . GLU B 1 39 ? -1.862 -29.516 -12.32 1 96.38 39 GLU B C 1
ATOM 1743 O O . GLU B 1 39 ? -2.018 -30.484 -11.586 1 96.38 39 GLU B O 1
ATOM 1748 N N . ARG B 1 40 ? -1.036 -29.453 -13.297 1 95.38 40 ARG B N 1
ATOM 1749 C CA . ARG B 1 40 ? -0.18 -30.594 -13.602 1 95.38 40 ARG B CA 1
ATOM 1750 C C . ARG B 1 40 ? 1.212 -30.422 -13.008 1 95.38 40 ARG B C 1
ATOM 1752 O O . ARG B 1 40 ? 2.113 -31.219 -13.258 1 95.38 40 ARG B O 1
ATOM 1759 N N . ASN B 1 41 ? 1.408 -29.359 -12.328 1 93.81 41 ASN B N 1
ATOM 1760 C CA . ASN B 1 41 ? 2.666 -29.031 -11.672 1 93.81 41 ASN B CA 1
ATOM 1761 C C . ASN B 1 41 ? 3.789 -28.812 -12.68 1 93.81 41 ASN B C 1
ATOM 1763 O O . ASN B 1 41 ? 4.938 -29.172 -12.422 1 93.81 41 ASN B O 1
ATOM 1767 N N . LEU B 1 42 ? 3.461 -28.25 -13.789 1 93.62 42 LEU B N 1
ATOM 1768 C CA . LEU B 1 42 ? 4.445 -27.984 -14.828 1 93.62 42 LEU B CA 1
ATOM 1769 C C . LEU B 1 42 ? 4.93 -26.547 -14.758 1 93.62 42 LEU B C 1
ATOM 1771 O O . LEU B 1 42 ? 5.902 -26.172 -15.414 1 93.62 42 LEU B O 1
ATOM 1775 N N . THR B 1 43 ? 4.234 -25.703 -14.031 1 90.81 43 THR B N 1
ATOM 1776 C CA . THR B 1 43 ? 4.625 -24.312 -13.781 1 90.81 43 THR B CA 1
ATOM 1777 C C . THR B 1 43 ? 4.254 -23.891 -12.367 1 90.81 43 THR B C 1
ATOM 1779 O O . THR B 1 43 ? 3.307 -24.422 -11.781 1 90.81 43 THR B O 1
ATOM 1782 N N . GLY B 1 44 ? 4.992 -22.984 -11.859 1 90.12 44 GLY B N 1
ATOM 1783 C CA . GLY B 1 44 ? 4.656 -22.422 -10.562 1 90.12 44 GLY B CA 1
ATOM 1784 C C . GLY B 1 44 ? 3.562 -21.359 -10.633 1 90.12 44 GLY B C 1
ATOM 1785 O O . GLY B 1 44 ? 3.293 -20.812 -11.703 1 90.12 44 GLY B O 1
ATOM 1786 N N . VAL B 1 45 ? 2.936 -21.219 -9.453 1 92.19 45 VAL B N 1
ATOM 1787 C CA . VAL B 1 45 ? 1.833 -20.266 -9.367 1 92.19 45 VAL B CA 1
ATOM 1788 C C . VAL B 1 45 ? 2.154 -19.188 -8.328 1 92.19 45 VAL B C 1
ATOM 1790 O O . VAL B 1 45 ? 2.668 -19.5 -7.25 1 92.19 45 VAL B O 1
ATOM 1793 N N . SER B 1 46 ? 1.836 -17.984 -8.664 1 92.31 46 SER B N 1
ATOM 1794 C CA . SER B 1 46 ? 2.092 -16.891 -7.734 1 92.31 46 SER B CA 1
ATOM 1795 C C . SER B 1 46 ? 1.023 -16.828 -6.645 1 92.31 46 SER B C 1
ATOM 1797 O O . SER B 1 46 ? -0.035 -17.453 -6.773 1 92.31 46 SER B O 1
ATOM 1799 N N . ILE B 1 47 ? 1.306 -16.047 -5.629 1 93.25 47 ILE B N 1
ATOM 1800 C CA . ILE B 1 47 ? 0.348 -15.891 -4.539 1 93.25 47 ILE B CA 1
ATOM 1801 C C . ILE B 1 47 ? -0.899 -15.172 -5.047 1 93.25 47 ILE B C 1
ATOM 1803 O O . ILE B 1 47 ? -2.016 -15.477 -4.617 1 93.25 47 ILE B O 1
ATOM 1807 N N . SER B 1 48 ? -0.737 -14.219 -5.93 1 93.94 48 SER B N 1
ATOM 1808 C CA . SER B 1 48 ? -1.876 -13.508 -6.5 1 93.94 48 SER B CA 1
ATOM 1809 C C . SER B 1 48 ? -2.77 -14.453 -7.301 1 93.94 48 SER B C 1
ATOM 1811 O O . SER B 1 48 ? -3.996 -14.391 -7.191 1 93.94 48 SER B O 1
ATOM 1813 N N . SER B 1 49 ? -2.186 -15.305 -8.07 1 94.25 49 SER B N 1
ATOM 1814 C CA . SER B 1 49 ? -2.949 -16.266 -8.852 1 94.25 49 SER B CA 1
ATOM 1815 C C . SER B 1 49 ? -3.695 -17.25 -7.941 1 94.25 49 SER B C 1
ATOM 1817 O O . SER B 1 49 ? -4.871 -17.547 -8.172 1 94.25 49 SER B O 1
ATOM 1819 N N . LEU B 1 50 ? -2.982 -17.703 -6.914 1 94.75 50 LEU B N 1
ATOM 1820 C CA . LEU B 1 50 ? -3.621 -18.625 -5.973 1 94.75 50 LEU B CA 1
ATOM 1821 C C . LEU B 1 50 ? -4.797 -17.938 -5.277 1 94.75 50 LEU B C 1
ATOM 1823 O O . LEU B 1 50 ? -5.848 -18.562 -5.078 1 94.75 50 LEU B O 1
ATOM 1827 N N . ALA B 1 51 ? -4.633 -16.719 -4.926 1 94.19 51 ALA B N 1
ATOM 1828 C CA . ALA B 1 51 ? -5.699 -15.961 -4.273 1 94.19 51 ALA B CA 1
ATOM 1829 C C . ALA B 1 51 ? -6.914 -15.828 -5.188 1 94.19 51 ALA B C 1
ATOM 1831 O O . ALA B 1 51 ? -8.055 -16 -4.742 1 94.19 51 ALA B O 1
ATOM 1832 N N . ASN B 1 52 ? -6.691 -15.586 -6.422 1 94.88 52 ASN B N 1
ATOM 1833 C CA . ASN B 1 52 ? -7.781 -15.453 -7.383 1 94.88 52 ASN B CA 1
ATOM 1834 C C . ASN B 1 52 ? -8.5 -16.781 -7.602 1 94.88 52 ASN B C 1
ATOM 1836 O O . ASN B 1 52 ? -9.727 -16.812 -7.711 1 94.88 52 ASN B O 1
ATOM 1840 N N . ILE B 1 53 ? -7.695 -17.781 -7.707 1 95.88 53 ILE B N 1
ATOM 1841 C CA . ILE B 1 53 ? -8.273 -19.109 -7.891 1 95.88 53 ILE B CA 1
ATOM 1842 C C . ILE B 1 53 ? -9.125 -19.469 -6.676 1 95.88 53 ILE B C 1
ATOM 1844 O O . ILE B 1 53 ? -10.25 -19.969 -6.816 1 95.88 53 ILE B O 1
ATOM 1848 N N . ALA B 1 54 ? -8.547 -19.234 -5.508 1 95.31 54 ALA B N 1
ATOM 1849 C CA . ALA B 1 54 ? -9.289 -19.516 -4.281 1 95.31 54 ALA B CA 1
ATOM 1850 C C . ALA B 1 54 ? -10.617 -18.766 -4.258 1 95.31 54 ALA B C 1
ATOM 1852 O O . ALA B 1 54 ? -11.648 -19.328 -3.893 1 95.31 54 ALA B O 1
ATOM 1853 N N . LYS B 1 55 ? -10.562 -17.562 -4.637 1 93.81 55 LYS B N 1
ATOM 1854 C CA . LYS B 1 55 ? -11.766 -16.734 -4.695 1 93.81 55 LYS B CA 1
ATOM 1855 C C . LYS B 1 55 ? -12.773 -17.312 -5.684 1 93.81 55 LYS B C 1
ATOM 1857 O O . LYS B 1 55 ? -13.969 -17.422 -5.375 1 93.81 55 LYS B O 1
ATOM 1862 N N . SER B 1 56 ? -12.289 -17.688 -6.832 1 95.38 56 SER B N 1
ATOM 1863 C CA . SER B 1 56 ? -13.141 -18.25 -7.867 1 95.38 56 SER B CA 1
ATOM 1864 C C . SER B 1 56 ? -13.805 -19.547 -7.387 1 95.38 56 SER B C 1
ATOM 1866 O O . SER B 1 56 ? -14.945 -19.828 -7.754 1 95.38 56 SER B O 1
ATOM 1868 N N . LEU B 1 57 ? -13.125 -20.25 -6.555 1 96.56 57 LEU B N 1
ATOM 1869 C CA . LEU B 1 57 ? -13.602 -21.547 -6.086 1 96.56 57 LEU B CA 1
ATOM 1870 C C . LEU B 1 57 ? -14.328 -21.406 -4.754 1 96.56 57 LEU B C 1
ATOM 1872 O O . LEU B 1 57 ? -14.852 -22.391 -4.219 1 96.56 57 LEU B O 1
ATOM 1876 N N . ASN B 1 58 ? -14.312 -20.234 -4.219 1 94.81 58 ASN B N 1
ATOM 1877 C CA . ASN B 1 58 ? -14.945 -19.938 -2.939 1 94.81 58 ASN B CA 1
ATOM 1878 C C . ASN B 1 58 ? -14.367 -20.781 -1.813 1 94.81 58 ASN B C 1
ATOM 1880 O O . ASN B 1 58 ? -15.109 -21.406 -1.056 1 94.81 58 ASN B O 1
ATOM 1884 N N . ILE B 1 59 ? -13.062 -20.875 -1.745 1 93.69 59 ILE B N 1
ATOM 1885 C CA . ILE B 1 59 ? -12.344 -21.531 -0.664 1 93.69 59 ILE B CA 1
ATOM 1886 C C . ILE B 1 59 ? -11.32 -20.578 -0.056 1 93.69 59 ILE B C 1
ATOM 1888 O O . ILE B 1 59 ? -10.922 -19.594 -0.696 1 93.69 59 ILE B O 1
ATOM 1892 N N . PRO B 1 60 ? -10.93 -20.875 1.172 1 91.31 60 PRO B N 1
ATOM 1893 C CA . PRO B 1 60 ? -9.867 -20.031 1.744 1 91.31 60 PRO B CA 1
ATOM 1894 C C . PRO B 1 60 ? -8.508 -20.281 1.091 1 91.31 60 PRO B C 1
ATOM 1896 O O . PRO B 1 60 ? -8.203 -21.406 0.695 1 91.31 60 PRO B O 1
ATOM 1899 N N . LEU B 1 61 ? -7.797 -19.25 0.944 1 91.06 61 LEU B N 1
ATOM 1900 C CA . LEU B 1 61 ? -6.484 -19.344 0.314 1 91.06 61 LEU B CA 1
ATOM 1901 C C . LEU B 1 61 ? -5.625 -20.406 1.001 1 91.06 61 LEU B C 1
ATOM 1903 O O . LEU B 1 61 ? -4.844 -21.094 0.346 1 91.06 61 LEU B O 1
ATOM 1907 N N . ASN B 1 62 ? -5.793 -20.531 2.312 1 89.62 62 ASN B N 1
ATOM 1908 C CA . ASN B 1 62 ? -4.957 -21.453 3.07 1 89.62 62 ASN B CA 1
ATOM 1909 C C . ASN B 1 62 ? -5.27 -22.906 2.723 1 89.62 62 ASN B C 1
ATOM 1911 O O . ASN B 1 62 ? -4.52 -23.812 3.086 1 89.62 62 ASN B O 1
ATOM 1915 N N . ALA B 1 63 ? -6.34 -23.172 2.053 1 90.94 63 ALA B N 1
ATOM 1916 C CA . ALA B 1 63 ? -6.633 -24.5 1.526 1 90.94 63 ALA B CA 1
ATOM 1917 C C . ALA B 1 63 ? -5.66 -24.875 0.415 1 90.94 63 ALA B C 1
ATOM 1919 O O . ALA B 1 63 ? -5.422 -26.062 0.165 1 90.94 63 ALA B O 1
ATOM 1920 N N . LEU B 1 64 ? -5.141 -23.859 -0.19 1 91.31 64 LEU B N 1
ATOM 1921 C CA . LEU B 1 64 ? -4.223 -24.094 -1.3 1 91.31 64 LEU B CA 1
ATOM 1922 C C . LEU B 1 64 ? -2.775 -23.953 -0.848 1 91.31 64 LEU B C 1
ATOM 1924 O O . LEU B 1 64 ? -1.897 -24.672 -1.315 1 91.31 64 LEU B O 1
ATOM 1928 N N . PHE B 1 65 ? -2.592 -22.938 0.038 1 88.5 65 PHE B N 1
ATOM 1929 C CA . PHE B 1 65 ? -1.23 -22.594 0.424 1 88.5 65 PHE B CA 1
ATOM 1930 C C . PHE B 1 65 ? -1.214 -21.906 1.783 1 88.5 65 PHE B C 1
ATOM 1932 O O . PHE B 1 65 ? -1.976 -20.969 2.018 1 88.5 65 PHE B O 1
ATOM 1939 N N . ASP B 1 66 ? -0.281 -22.438 2.617 1 86.81 66 ASP B N 1
ATOM 1940 C CA . ASP B 1 66 ? -0.156 -21.828 3.936 1 86.81 66 ASP B CA 1
ATOM 1941 C C . ASP B 1 66 ? 0.903 -20.719 3.934 1 86.81 66 ASP B C 1
ATOM 1943 O O . ASP B 1 66 ? 2.002 -20.922 3.41 1 86.81 66 ASP B O 1
ATOM 1947 N N . GLN B 1 67 ? 0.53 -19.641 4.508 1 89.31 67 GLN B N 1
ATOM 1948 C CA . GLN B 1 67 ? 1.466 -18.531 4.652 1 89.31 67 GLN B CA 1
ATOM 1949 C C . GLN B 1 67 ? 1.807 -18.281 6.121 1 89.31 67 GLN B C 1
ATOM 1951 O O . GLN B 1 67 ? 0.995 -18.562 7.008 1 89.31 67 GLN B O 1
ATOM 1956 N N . PRO B 1 68 ? 3.037 -17.75 6.344 1 92.06 68 PRO B N 1
ATOM 1957 C CA . PRO B 1 68 ? 3.359 -17.391 7.727 1 92.06 68 PRO B CA 1
ATOM 1958 C C . PRO B 1 68 ? 2.414 -16.344 8.305 1 92.06 68 PRO B C 1
ATOM 1960 O O . PRO B 1 68 ? 1.988 -15.43 7.59 1 92.06 68 PRO B O 1
ATOM 1963 N N . ALA B 1 69 ? 2.143 -16.453 9.578 1 90 69 ALA B N 1
ATOM 1964 C CA . ALA B 1 69 ? 1.288 -15.492 10.273 1 90 69 ALA B CA 1
ATOM 1965 C C . ALA B 1 69 ? 2.041 -14.195 10.555 1 90 69 ALA B C 1
ATOM 1967 O O . ALA B 1 69 ? 3.268 -14.195 10.68 1 90 69 ALA B O 1
ATOM 1968 N N . GLN B 1 70 ? 1.351 -13.172 10.578 1 93.38 70 GLN B N 1
ATOM 1969 C CA . GLN B 1 70 ? 1.838 -11.852 10.984 1 93.38 70 GLN B CA 1
ATOM 1970 C C . GLN B 1 70 ? 0.792 -11.109 11.805 1 93.38 70 GLN B C 1
ATOM 1972 O O . GLN B 1 70 ? 0.2 -10.141 11.336 1 93.38 70 GLN B O 1
ATOM 1977 N N . PRO B 1 71 ? 0.631 -11.453 13.039 1 91.88 71 PRO B N 1
ATOM 1978 C CA . PRO B 1 71 ? -0.46 -10.891 13.836 1 91.88 71 PRO B CA 1
ATOM 1979 C C . PRO B 1 71 ? -0.171 -9.469 14.305 1 91.88 71 PRO B C 1
ATOM 1981 O O . PRO B 1 71 ? -1.089 -8.648 14.406 1 91.88 71 PRO B O 1
ATOM 1984 N N . GLN B 1 72 ? 1.101 -9.188 14.57 1 95.56 72 GLN B N 1
ATOM 1985 C CA . GLN B 1 72 ? 1.457 -7.863 15.07 1 95.56 72 GLN B CA 1
ATOM 1986 C C . GLN B 1 72 ? 1.461 -6.832 13.945 1 95.56 72 GLN B C 1
ATOM 1988 O O . GLN B 1 72 ? 1.766 -7.164 12.797 1 95.56 72 GLN B O 1
ATOM 1993 N N . PRO B 1 73 ? 1.176 -5.609 14.305 1 97.62 73 PRO B N 1
ATOM 1994 C CA . PRO B 1 73 ? 1.201 -4.559 13.289 1 97.62 73 PRO B CA 1
ATOM 1995 C C . PRO B 1 73 ? 2.574 -4.402 12.633 1 97.62 73 PRO B C 1
ATOM 1997 O O . PRO B 1 73 ? 2.666 -4.066 11.453 1 97.62 73 PRO B O 1
ATOM 2000 N N . ASP B 1 74 ? 3.643 -4.625 13.477 1 98.56 74 ASP B N 1
ATOM 2001 C CA . ASP B 1 74 ? 4.984 -4.375 12.961 1 98.56 74 ASP B CA 1
ATOM 2002 C C . ASP B 1 74 ? 5.645 -5.676 12.5 1 98.56 74 ASP B C 1
ATOM 2004 O O . ASP B 1 74 ? 5.406 -6.738 13.07 1 98.56 74 ASP B O 1
ATOM 2008 N N . SER B 1 75 ? 6.395 -5.598 11.445 1 98.12 75 SER B N 1
ATOM 2009 C CA . SER B 1 75 ? 7.266 -6.641 10.914 1 98.12 75 SER B CA 1
ATOM 2010 C C . SER B 1 75 ? 8.703 -6.145 10.773 1 98.12 75 SER B C 1
ATOM 2012 O O . SER B 1 75 ? 8.938 -5.016 10.336 1 98.12 75 SER B O 1
ATOM 2014 N N . HIS B 1 76 ? 9.68 -7 11.156 1 98.38 76 HIS B N 1
ATOM 2015 C CA . HIS B 1 76 ? 11.047 -6.504 11.258 1 98.38 76 HIS B CA 1
ATOM 2016 C C . HIS B 1 76 ? 11.977 -7.254 10.32 1 98.38 76 HIS B C 1
ATOM 2018 O O . HIS B 1 76 ? 11.906 -8.477 10.211 1 98.38 76 HIS B O 1
ATOM 2024 N N . GLU B 1 77 ? 12.82 -6.465 9.688 1 97.88 77 GLU B N 1
ATOM 2025 C CA . GLU B 1 77 ? 13.867 -7.043 8.852 1 97.88 77 GLU B CA 1
ATOM 2026 C C . GLU B 1 77 ? 14.688 -8.062 9.633 1 97.88 77 GLU B C 1
ATOM 2028 O O . GLU B 1 77 ? 15.094 -7.809 10.766 1 97.88 77 GLU B O 1
ATOM 2033 N N . GLY B 1 78 ? 14.898 -9.148 9.055 1 95.69 78 GLY B N 1
ATOM 2034 C CA . GLY B 1 78 ? 15.711 -10.188 9.672 1 95.69 78 GLY B CA 1
ATOM 2035 C C . GLY B 1 78 ? 14.906 -11.117 10.555 1 95.69 78 GLY B C 1
ATOM 2036 O O . GLY B 1 78 ? 15.406 -12.164 10.977 1 95.69 78 GLY B O 1
ATOM 2037 N N . GLU B 1 79 ? 13.664 -10.789 10.82 1 96.94 79 GLU B N 1
ATOM 2038 C CA . GLU B 1 79 ? 12.852 -11.609 11.719 1 96.94 79 GLU B CA 1
ATOM 2039 C C . GLU B 1 79 ? 11.711 -12.289 10.969 1 96.94 79 GLU B C 1
ATOM 2041 O O . GLU B 1 79 ? 11.062 -13.188 11.5 1 96.94 79 GLU B O 1
ATOM 2046 N N . ARG B 1 80 ? 11.516 -11.906 9.695 1 97.06 80 ARG B N 1
ATOM 2047 C CA . ARG B 1 80 ? 10.414 -12.445 8.914 1 97.06 80 ARG B CA 1
ATOM 2048 C C . ARG B 1 80 ? 10.742 -13.844 8.391 1 97.06 80 ARG B C 1
ATOM 2050 O O . ARG B 1 80 ? 11.898 -14.141 8.086 1 97.06 80 ARG B O 1
ATOM 2057 N N . VAL B 1 81 ? 9.68 -14.586 8.305 1 95.31 81 VAL B N 1
ATOM 2058 C CA . VAL B 1 81 ? 9.852 -15.883 7.652 1 95.31 81 VAL B CA 1
ATOM 2059 C C . VAL B 1 81 ? 9.812 -15.711 6.137 1 95.31 81 VAL B C 1
ATOM 2061 O O . VAL B 1 81 ? 8.852 -15.164 5.59 1 95.31 81 VAL B O 1
ATOM 2064 N N . ARG B 1 82 ? 10.891 -16.094 5.492 1 95.56 82 ARG B N 1
ATOM 2065 C CA . ARG B 1 82 ? 10.883 -16.172 4.035 1 95.56 82 ARG B CA 1
ATOM 2066 C C . ARG B 1 82 ? 10.266 -17.484 3.562 1 95.56 82 ARG B C 1
ATOM 2068 O O . ARG B 1 82 ? 10.586 -18.547 4.078 1 95.56 82 ARG B O 1
ATOM 2075 N N . TYR B 1 83 ? 9.336 -17.312 2.564 1 94.5 83 TYR B N 1
ATOM 2076 C CA . TYR B 1 83 ? 8.664 -18.531 2.115 1 94.5 83 TYR B CA 1
ATOM 2077 C C . TYR B 1 83 ? 8.484 -18.531 0.601 1 94.5 83 TYR B C 1
ATOM 2079 O O . TYR B 1 83 ? 8.523 -17.469 -0.033 1 94.5 83 TYR B O 1
ATOM 2087 N N . THR B 1 84 ? 8.359 -19.719 0.018 1 94.06 84 THR B N 1
ATOM 2088 C CA . THR B 1 84 ? 8.141 -19.922 -1.41 1 94.06 84 THR B CA 1
ATOM 2089 C C . THR B 1 84 ? 6.906 -20.797 -1.65 1 94.06 84 THR B C 1
ATOM 2091 O O . THR B 1 84 ? 6.465 -21.516 -0.753 1 94.06 84 THR B O 1
ATOM 2094 N N . ILE B 1 85 ? 6.34 -20.578 -2.758 1 91.25 85 ILE B N 1
ATOM 2095 C CA . ILE B 1 85 ? 5.301 -21.484 -3.234 1 91.25 85 ILE B CA 1
ATOM 2096 C C . ILE B 1 85 ? 5.926 -22.578 -4.098 1 91.25 85 ILE B C 1
ATOM 2098 O O . ILE B 1 85 ? 6.793 -22.297 -4.93 1 91.25 85 ILE B O 1
ATOM 2102 N N . GLU B 1 86 ? 5.527 -23.734 -3.875 1 84.62 86 GLU B N 1
ATOM 2103 C CA . GLU B 1 86 ? 6.113 -24.875 -4.566 1 84.62 86 GLU B CA 1
ATOM 2104 C C . GLU B 1 86 ? 6.191 -24.625 -6.07 1 84.62 86 GLU B C 1
ATOM 2106 O O . GLU B 1 86 ? 5.227 -24.156 -6.68 1 84.62 86 GLU B O 1
ATOM 2111 N N . GLY B 1 87 ? 7.418 -24.906 -6.598 1 82.38 87 GLY B N 1
ATOM 2112 C CA . GLY B 1 87 ? 7.621 -24.797 -8.031 1 82.38 87 GLY B CA 1
ATOM 2113 C C . GLY B 1 87 ? 7.969 -23.406 -8.492 1 82.38 87 GLY B C 1
ATOM 2114 O O . GLY B 1 87 ? 8.148 -23.156 -9.688 1 82.38 87 GLY B O 1
ATOM 2115 N N . GLN B 1 88 ? 7.965 -22.5 -7.602 1 86.31 88 GLN B N 1
ATOM 2116 C CA . GLN B 1 88 ? 8.305 -21.125 -7.957 1 86.31 88 GLN B CA 1
ATOM 2117 C C . GLN B 1 88 ? 9.609 -20.688 -7.305 1 86.31 88 GLN B C 1
ATOM 2119 O O . GLN B 1 88 ? 9.844 -20.953 -6.125 1 86.31 88 GLN B O 1
ATOM 2124 N N . PRO B 1 89 ? 10.414 -20.062 -8.109 1 91.25 89 PRO B N 1
ATOM 2125 C CA . PRO B 1 89 ? 11.664 -19.562 -7.543 1 91.25 89 PRO B CA 1
ATOM 2126 C C . PRO B 1 89 ? 11.477 -18.25 -6.785 1 91.25 89 PRO B C 1
ATOM 2128 O O . PRO B 1 89 ? 12.359 -17.828 -6.039 1 91.25 89 PRO B O 1
ATOM 2131 N N . LEU B 1 90 ? 10.352 -17.672 -6.906 1 95.06 90 LEU B N 1
ATOM 2132 C CA . LEU B 1 90 ? 10.008 -16.422 -6.23 1 95.06 90 LEU B CA 1
ATOM 2133 C C . LEU B 1 90 ? 9.797 -16.656 -4.738 1 95.06 90 LEU B C 1
ATOM 2135 O O . LEU B 1 90 ? 9.078 -17.578 -4.344 1 95.06 90 LEU B O 1
ATOM 2139 N N . ALA B 1 91 ? 10.492 -15.844 -3.908 1 96.81 91 ALA B N 1
ATOM 2140 C CA . ALA B 1 91 ? 10.297 -15.914 -2.463 1 96.81 91 ALA B CA 1
ATOM 2141 C C . ALA B 1 91 ? 9.547 -14.695 -1.945 1 96.81 91 ALA B C 1
ATOM 2143 O O . ALA B 1 91 ? 9.656 -13.602 -2.506 1 96.81 91 ALA B O 1
ATOM 2144 N N . TYR B 1 92 ? 8.836 -14.953 -0.827 1 97.12 92 TYR B N 1
ATOM 2145 C CA . TYR B 1 92 ? 8.031 -13.898 -0.228 1 97.12 92 TYR B CA 1
ATOM 2146 C C . TYR B 1 92 ? 8.406 -13.68 1.232 1 97.12 92 TYR B C 1
ATOM 2148 O O . TYR B 1 92 ? 8.844 -14.617 1.912 1 97.12 92 TYR B O 1
ATOM 2156 N N . GLU B 1 93 ? 8.289 -12.484 1.681 1 97.75 93 GLU B N 1
ATOM 2157 C CA . GLU B 1 93 ? 8.148 -12.117 3.088 1 97.75 93 GLU B CA 1
ATOM 2158 C C . GLU B 1 93 ? 6.875 -11.312 3.324 1 97.75 93 GLU B C 1
ATOM 2160 O O . GLU B 1 93 ? 6.66 -10.273 2.689 1 97.75 93 GLU B O 1
ATOM 2165 N N . ARG B 1 94 ? 6.066 -11.828 4.199 1 97 94 ARG B N 1
ATOM 2166 C CA . ARG B 1 94 ? 4.859 -11.07 4.52 1 97 94 ARG B CA 1
ATOM 2167 C C . ARG B 1 94 ? 5.188 -9.828 5.332 1 97 94 ARG B C 1
ATOM 2169 O O . ARG B 1 94 ? 5.918 -9.898 6.328 1 97 94 ARG B O 1
ATOM 2176 N N . LEU B 1 95 ? 4.625 -8.711 4.941 1 98.06 95 LEU B N 1
ATOM 2177 C CA . LEU B 1 95 ? 4.934 -7.445 5.598 1 98.06 95 LEU B CA 1
ATOM 2178 C C . LEU B 1 95 ? 3.732 -6.938 6.387 1 98.06 95 LEU B C 1
ATOM 2180 O O . LEU B 1 95 ? 3.889 -6.168 7.336 1 98.06 95 LEU B O 1
ATOM 2184 N N . SER B 1 96 ? 2.555 -7.258 5.953 1 96.94 96 SER B N 1
ATOM 2185 C CA . SER B 1 96 ? 1.357 -6.66 6.531 1 96.94 96 SER B CA 1
ATOM 2186 C C . SER B 1 96 ? 0.646 -7.633 7.461 1 96.94 96 SER B C 1
ATOM 2188 O O . SER B 1 96 ? 0.75 -8.852 7.293 1 96.94 96 SER B O 1
ATOM 2190 N N . SER B 1 97 ? -0.011 -7.051 8.383 1 94.75 97 SER B N 1
ATOM 2191 C CA . SER B 1 97 ? -0.882 -7.809 9.273 1 94.75 97 SER B CA 1
ATOM 2192 C C . SER B 1 97 ? -2.283 -7.949 8.695 1 94.75 97 SER B C 1
ATOM 2194 O O . SER B 1 97 ? -2.498 -7.68 7.508 1 94.75 97 SER B O 1
ATOM 2196 N N . SER B 1 98 ? -3.145 -8.547 9.469 1 91.81 98 SER B N 1
ATOM 2197 C CA . SER B 1 98 ? -4.559 -8.641 9.117 1 91.81 98 SER B CA 1
ATOM 2198 C C . SER B 1 98 ? -5.445 -8.156 10.258 1 91.81 98 SER B C 1
ATOM 2200 O O . SER B 1 98 ? -5.145 -8.391 11.43 1 91.81 98 SER B O 1
ATOM 2202 N N . PHE B 1 99 ? -6.461 -7.453 9.961 1 91.88 99 PHE B N 1
ATOM 2203 C CA . PHE B 1 99 ? -7.453 -6.98 10.922 1 91.88 99 PHE B CA 1
ATOM 2204 C C . PHE B 1 99 ? -8.812 -6.812 10.25 1 91.88 99 PHE B C 1
ATOM 2206 O O . PHE B 1 99 ? -8.906 -6.793 9.023 1 91.88 99 PHE B O 1
ATOM 2213 N N . PRO B 1 100 ? -9.867 -6.785 11.047 1 89.31 100 PRO B N 1
ATOM 2214 C CA . PRO B 1 100 ? -11.195 -6.594 10.453 1 89.31 100 PRO B CA 1
ATOM 2215 C C . PRO B 1 100 ? -11.266 -5.344 9.578 1 89.31 100 PRO B C 1
ATOM 2217 O O . PRO B 1 100 ? -10.883 -4.258 10.008 1 89.31 100 PRO B O 1
ATOM 2220 N N . GLY B 1 101 ? -11.734 -5.531 8.352 1 88.81 101 GLY B N 1
ATOM 2221 C CA . GLY B 1 101 ? -11.875 -4.406 7.438 1 88.81 101 GLY B CA 1
ATOM 2222 C C . GLY B 1 101 ? -10.586 -4.074 6.703 1 88.81 101 GLY B C 1
ATOM 2223 O O . GLY B 1 101 ? -10.492 -3.041 6.039 1 88.81 101 GLY B O 1
ATOM 2224 N N . ASN B 1 102 ? -9.625 -4.934 6.855 1 91.06 102 ASN B N 1
ATOM 2225 C CA . ASN B 1 102 ? -8.328 -4.738 6.219 1 91.06 102 ASN B CA 1
ATOM 2226 C C . ASN B 1 102 ? -8.461 -4.598 4.707 1 91.06 102 ASN B C 1
ATOM 2228 O O . ASN B 1 102 ? -9.148 -5.398 4.062 1 91.06 102 ASN B O 1
ATOM 2232 N N . LEU B 1 103 ? -7.758 -3.621 4.168 1 91.62 103 LEU B N 1
ATOM 2233 C CA . LEU B 1 103 ? -7.883 -3.34 2.74 1 91.62 103 LEU B CA 1
ATOM 2234 C C . LEU B 1 103 ? -6.535 -3.467 2.041 1 91.62 103 LEU B C 1
ATOM 2236 O O . LEU B 1 103 ? -6.469 -3.525 0.811 1 91.62 103 LEU B O 1
ATOM 2240 N N . ILE B 1 104 ? -5.457 -3.541 2.779 1 95.88 104 ILE B N 1
ATOM 2241 C CA . ILE B 1 104 ? -4.121 -3.512 2.197 1 95.88 104 ILE B CA 1
ATOM 2242 C C . ILE B 1 104 ? -3.365 -4.785 2.576 1 95.88 104 ILE B C 1
ATOM 2244 O O . ILE B 1 104 ? -3.355 -5.184 3.742 1 95.88 104 ILE B O 1
ATOM 2248 N N . ASN B 1 105 ? -2.785 -5.398 1.607 1 96.25 105 ASN B N 1
ATOM 2249 C CA . ASN B 1 105 ? -1.883 -6.527 1.812 1 96.25 105 ASN B CA 1
ATOM 2250 C C . ASN B 1 105 ? -0.518 -6.277 1.176 1 96.25 105 ASN B C 1
ATOM 2252 O O . ASN B 1 105 ? -0.434 -5.785 0.05 1 96.25 105 ASN B O 1
ATOM 2256 N N . ALA B 1 106 ? 0.529 -6.586 1.929 1 98.25 106 ALA B N 1
ATOM 2257 C CA . ALA B 1 106 ? 1.872 -6.234 1.476 1 98.25 106 ALA B CA 1
ATOM 2258 C C . ALA B 1 106 ? 2.836 -7.402 1.649 1 98.25 106 ALA B C 1
ATOM 2260 O O . ALA B 1 106 ? 2.84 -8.062 2.689 1 98.25 106 ALA B O 1
ATOM 2261 N N . VAL B 1 107 ? 3.652 -7.598 0.625 1 98.06 107 VAL B N 1
ATOM 2262 C CA . VAL B 1 107 ? 4.727 -8.586 0.674 1 98.06 107 VAL B CA 1
ATOM 2263 C C . VAL B 1 107 ? 6.004 -7.988 0.084 1 98.06 107 VAL B C 1
ATOM 2265 O O . VAL B 1 107 ? 5.945 -7.062 -0.731 1 98.06 107 VAL B O 1
ATOM 2268 N N . LYS B 1 108 ? 7.078 -8.477 0.55 1 98.69 108 LYS B N 1
ATOM 2269 C CA . LYS B 1 108 ? 8.359 -8.297 -0.125 1 98.69 108 LYS B CA 1
ATOM 2270 C C . LYS B 1 108 ? 8.695 -9.508 -0.992 1 98.69 108 LYS B C 1
ATOM 2272 O O . LYS B 1 108 ? 8.719 -10.641 -0.507 1 98.69 108 LYS B O 1
ATOM 2277 N N . MET B 1 109 ? 8.969 -9.258 -2.23 1 98.44 109 MET B N 1
ATOM 2278 C CA . MET B 1 109 ? 9.305 -10.32 -3.176 1 98.44 109 MET B CA 1
ATOM 2279 C C . MET B 1 109 ? 10.805 -10.344 -3.447 1 98.44 109 MET B C 1
ATOM 2281 O O . MET B 1 109 ? 11.43 -9.297 -3.621 1 98.44 109 MET B O 1
ATOM 2285 N N . ASN B 1 110 ? 11.305 -11.477 -3.424 1 98.31 110 ASN B N 1
ATOM 2286 C CA . ASN B 1 110 ? 12.672 -11.75 -3.859 1 98.31 110 ASN B CA 1
ATOM 2287 C C . ASN B 1 110 ? 12.695 -12.555 -5.156 1 98.31 110 ASN B C 1
ATOM 2289 O O . ASN B 1 110 ? 12.398 -13.75 -5.152 1 98.31 110 ASN B O 1
ATOM 2293 N N . MET B 1 111 ? 13.078 -11.898 -6.188 1 98.12 111 MET B N 1
ATOM 2294 C CA . MET B 1 111 ? 12.969 -12.477 -7.523 1 98.12 111 MET B CA 1
ATOM 2295 C C . MET B 1 111 ? 14.344 -12.82 -8.078 1 98.12 111 MET B C 1
ATOM 2297 O O . MET B 1 111 ? 15.156 -11.938 -8.336 1 98.12 111 MET B O 1
ATOM 2301 N N . PRO B 1 112 ? 14.617 -14.078 -8.32 1 98.06 112 PRO B N 1
ATOM 2302 C CA . PRO B 1 112 ? 15.906 -14.422 -8.93 1 98.06 112 PRO B CA 1
ATOM 2303 C C . PRO B 1 112 ? 16.047 -13.898 -10.359 1 98.06 112 PRO B C 1
ATOM 2305 O O . PRO B 1 112 ? 15.047 -13.523 -10.984 1 98.06 112 PRO B O 1
ATOM 2308 N N . VAL B 1 113 ? 17.281 -13.906 -10.797 1 98.12 113 VAL B N 1
ATOM 2309 C CA . VAL B 1 113 ? 17.578 -13.492 -12.164 1 98.12 113 VAL B CA 1
ATOM 2310 C C . VAL B 1 113 ? 16.781 -14.352 -13.148 1 98.12 113 VAL B C 1
ATOM 2312 O O . VAL B 1 113 ? 16.734 -15.578 -13.023 1 98.12 113 VAL B O 1
ATOM 2315 N N . GLY B 1 114 ? 16.062 -13.688 -14.023 1 97 114 GLY B N 1
ATOM 2316 C CA . GLY B 1 114 ? 15.359 -14.398 -15.078 1 97 114 GLY B CA 1
ATOM 2317 C C . GLY B 1 114 ? 13.922 -14.727 -14.727 1 97 114 GLY B C 1
ATOM 2318 O O . GLY B 1 114 ? 13.156 -15.188 -15.57 1 97 114 GLY B O 1
ATOM 2319 N N . TYR B 1 115 ? 13.523 -14.469 -13.523 1 97.06 115 TYR B N 1
ATOM 2320 C CA . TYR B 1 115 ? 12.148 -14.75 -13.117 1 97.06 115 TYR B CA 1
ATOM 2321 C C . TYR B 1 115 ? 11.164 -13.953 -13.961 1 97.06 115 TYR B C 1
ATOM 2323 O O . TYR B 1 115 ? 11.391 -12.773 -14.25 1 97.06 115 TYR B O 1
ATOM 2331 N N . GLN B 1 116 ? 10.078 -14.594 -14.336 1 95.81 116 GLN B N 1
ATOM 2332 C CA . GLN B 1 116 ? 8.938 -13.984 -15.008 1 95.81 116 GLN B CA 1
ATOM 2333 C C . GLN B 1 116 ? 7.621 -14.5 -14.438 1 95.81 116 GLN B C 1
ATOM 2335 O O . GLN B 1 116 ? 7.43 -15.711 -14.305 1 95.81 116 GLN B O 1
ATOM 2340 N N . SER B 1 117 ? 6.805 -13.562 -14.094 1 95.06 117 SER B N 1
ATOM 2341 C CA . SER B 1 117 ? 5.508 -13.992 -13.578 1 95.06 117 SER B CA 1
ATOM 2342 C C . SER B 1 117 ? 4.551 -14.344 -14.711 1 95.06 117 SER B C 1
ATOM 2344 O O . SER B 1 117 ? 4.812 -14.031 -15.875 1 95.06 117 SER B O 1
ATOM 2346 N N . GLU B 1 118 ? 3.494 -15.031 -14.383 1 93.88 118 GLU B N 1
ATOM 2347 C CA . GLU B 1 118 ? 2.418 -15.25 -15.344 1 93.88 118 GLU B CA 1
ATOM 2348 C C . GLU B 1 118 ? 1.656 -13.961 -15.625 1 93.88 118 GLU B C 1
ATOM 2350 O O . GLU B 1 118 ? 1.768 -12.992 -14.875 1 93.88 118 GLU B O 1
ATOM 2355 N N . LEU B 1 119 ? 0.975 -14 -16.75 1 94.62 119 LEU B N 1
ATOM 2356 C CA . LEU B 1 119 ? 0.064 -12.906 -17.062 1 94.62 119 LEU B CA 1
ATOM 2357 C C . LEU B 1 119 ? -1.228 -13.016 -16.266 1 94.62 119 LEU B C 1
ATOM 2359 O O . LEU B 1 119 ? -1.883 -14.062 -16.281 1 94.62 119 LEU B O 1
ATOM 2363 N N . ILE B 1 120 ? -1.562 -11.914 -15.57 1 94.94 120 ILE B N 1
ATOM 2364 C CA . ILE B 1 120 ? -2.705 -12.023 -14.672 1 94.94 120 ILE B CA 1
ATOM 2365 C C . ILE B 1 120 ? -3.482 -10.711 -14.656 1 94.94 120 ILE B C 1
ATOM 2367 O O . ILE B 1 120 ? -2.971 -9.68 -15.086 1 94.94 120 ILE B O 1
ATOM 2371 N N . SER B 1 121 ? -4.684 -10.742 -14.273 1 95.62 121 SER B N 1
ATOM 2372 C CA . SER B 1 121 ? -5.508 -9.609 -13.867 1 95.62 121 SER B CA 1
ATOM 2373 C C . SER B 1 121 ? -6.336 -9.93 -12.633 1 95.62 121 SER B C 1
ATOM 2375 O O . SER B 1 121 ? -6.699 -11.086 -12.406 1 95.62 121 SER B O 1
ATOM 2377 N N . HIS B 1 122 ? -6.547 -8.992 -11.82 1 93.5 122 HI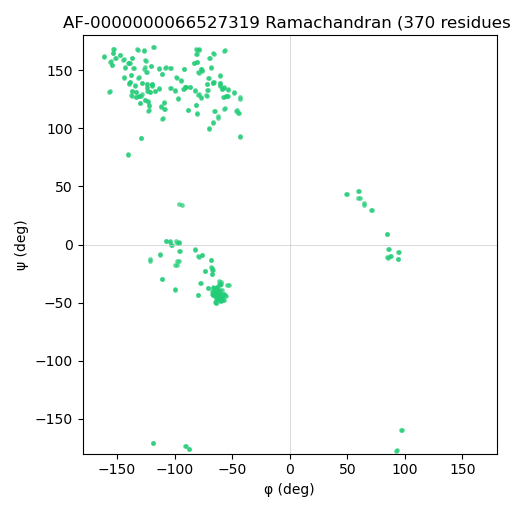S B N 1
ATOM 2378 C CA . HIS B 1 122 ? -7.375 -9.188 -10.641 1 93.5 122 HIS B CA 1
ATOM 2379 C C . HIS B 1 122 ? -8.008 -7.875 -10.188 1 93.5 122 HIS B C 1
ATOM 2381 O O . HIS B 1 122 ? -7.586 -6.801 -10.617 1 93.5 122 HIS B O 1
ATOM 2387 N N . GLU B 1 123 ? -8.961 -7.984 -9.375 1 91.19 123 GLU B N 1
ATOM 2388 C CA . GLU B 1 123 ? -9.633 -6.793 -8.867 1 91.19 123 GLU B CA 1
ATOM 2389 C C . GLU B 1 123 ? -8.719 -5.984 -7.949 1 91.19 123 GLU B C 1
ATOM 2391 O O . GLU B 1 123 ? -7.82 -6.539 -7.32 1 91.19 123 GLU B O 1
ATOM 2396 N N . GLY B 1 124 ? -9.07 -4.676 -7.969 1 93.81 124 GLY B N 1
ATOM 2397 C CA . GLY B 1 124 ? -8.398 -3.805 -7.02 1 93.81 124 GLY B CA 1
ATOM 2398 C C . GLY B 1 124 ? -7.219 -3.061 -7.617 1 93.81 124 GLY B C 1
ATOM 2399 O O . GLY B 1 124 ? -7.211 -2.762 -8.812 1 93.81 124 GLY B O 1
ATOM 2400 N N . ALA B 1 125 ? -6.332 -2.6 -6.73 1 96.19 125 ALA B N 1
ATOM 2401 C CA . ALA B 1 125 ? -5.172 -1.798 -7.113 1 96.19 125 ALA B CA 1
ATOM 2402 C C . ALA B 1 125 ? -3.875 -2.479 -6.691 1 96.19 125 ALA B C 1
ATOM 2404 O O . ALA B 1 125 ? -3.861 -3.281 -5.754 1 96.19 125 ALA B O 1
ATOM 2405 N N . GLU B 1 126 ? -2.854 -2.195 -7.379 1 97.56 126 GLU B N 1
ATOM 2406 C CA . GLU B 1 126 ? -1.525 -2.717 -7.07 1 97.56 126 GLU B CA 1
ATOM 2407 C C . GLU B 1 126 ? -0.475 -1.611 -7.117 1 97.56 126 GLU B C 1
ATOM 2409 O O . GLU B 1 126 ? -0.508 -0.754 -8 1 97.56 126 GLU B O 1
ATOM 2414 N N . PHE B 1 127 ? 0.307 -1.549 -6.129 1 98.56 127 PHE B N 1
ATOM 2415 C CA . PHE B 1 127 ? 1.466 -0.671 -6.008 1 98.56 127 PHE B CA 1
ATOM 2416 C C . PHE B 1 127 ? 2.73 -1.478 -5.738 1 98.56 127 PHE B C 1
ATOM 2418 O O . PHE B 1 127 ? 2.734 -2.375 -4.895 1 98.56 127 PHE B O 1
ATOM 2425 N N . SER B 1 128 ? 3.793 -1.176 -6.488 1 98.81 128 SER B N 1
ATOM 2426 C CA . SER B 1 128 ? 5.07 -1.847 -6.266 1 98.81 128 SER B CA 1
ATOM 2427 C C . SER B 1 128 ? 6.215 -0.842 -6.184 1 98.81 128 SER B C 1
ATOM 2429 O O . SER B 1 128 ? 6.207 0.176 -6.879 1 98.81 128 SER B O 1
ATOM 2431 N N . TYR B 1 129 ? 7.152 -1.062 -5.379 1 98.94 129 TYR B N 1
ATOM 2432 C CA . TYR B 1 129 ? 8.352 -0.256 -5.172 1 98.94 129 TYR B CA 1
ATOM 2433 C C . TYR B 1 129 ? 9.602 -1.124 -5.203 1 98.94 129 TYR B C 1
ATOM 2435 O O . TYR B 1 129 ? 9.703 -2.109 -4.469 1 98.94 129 TYR B O 1
ATOM 2443 N N . VAL B 1 130 ? 10.594 -0.771 -6.016 1 98.94 130 VAL B N 1
ATOM 2444 C CA . VAL B 1 130 ? 11.789 -1.585 -6.191 1 98.94 130 VAL B CA 1
ATOM 2445 C C . VAL B 1 130 ? 12.836 -1.19 -5.152 1 98.94 130 VAL B C 1
ATOM 2447 O O . VAL B 1 130 ? 13.305 -0.05 -5.137 1 98.94 130 VAL B O 1
ATOM 2450 N N . LEU B 1 131 ? 13.133 -2.113 -4.309 1 98.88 131 LEU B N 1
ATOM 2451 C CA . LEU B 1 131 ? 14.172 -1.881 -3.316 1 98.88 131 LEU B CA 1
ATOM 2452 C C . LEU B 1 131 ? 15.562 -2.062 -3.93 1 98.88 131 LEU B C 1
ATOM 2454 O O . LEU B 1 131 ? 16.469 -1.284 -3.652 1 98.88 131 LEU B O 1
ATOM 2458 N N . SER B 1 132 ? 15.727 -3.098 -4.719 1 98.75 132 SER B N 1
ATOM 2459 C CA . SER B 1 132 ? 16.969 -3.4 -5.418 1 98.75 132 SER B CA 1
ATOM 2460 C C . SER B 1 132 ? 16.719 -4.215 -6.684 1 98.75 132 SER B C 1
ATOM 2462 O O . SER B 1 132 ? 15.711 -4.922 -6.773 1 98.75 132 SER B O 1
ATOM 2464 N N . GLY B 1 133 ? 17.672 -4.078 -7.645 1 98.75 133 GLY B N 1
ATOM 2465 C CA . GLY B 1 133 ? 17.578 -4.828 -8.883 1 98.75 133 GLY B CA 1
ATOM 2466 C C . GLY B 1 133 ? 16.859 -4.062 -9.992 1 98.75 133 GLY B C 1
ATOM 2467 O O . GLY B 1 133 ? 16.656 -2.855 -9.875 1 98.75 133 GLY B O 1
ATOM 2468 N N . GLN B 1 134 ? 16.734 -4.762 -11.078 1 98.75 134 GLN B N 1
ATOM 2469 C CA . GLN B 1 134 ? 16.094 -4.215 -12.273 1 98.75 134 GLN B CA 1
ATOM 2470 C C . GLN B 1 134 ? 14.953 -5.109 -12.75 1 98.75 134 GLN B C 1
ATOM 2472 O O . GLN B 1 134 ? 15.156 -6.293 -13.016 1 98.75 134 GLN B O 1
ATOM 2477 N N . ILE B 1 135 ? 13.781 -4.457 -12.859 1 98.88 135 ILE B N 1
ATOM 2478 C CA . ILE B 1 135 ? 12.633 -5.246 -13.289 1 98.88 135 ILE B CA 1
ATOM 2479 C C . ILE B 1 135 ? 11.883 -4.508 -14.391 1 98.88 135 ILE B C 1
ATOM 2481 O O . ILE B 1 135 ? 12.156 -3.336 -14.664 1 98.88 135 ILE B O 1
ATOM 2485 N N . VAL B 1 136 ? 10.984 -5.234 -15.023 1 98.88 136 VAL B N 1
ATOM 2486 C CA . VAL B 1 136 ? 10.039 -4.641 -15.953 1 98.88 136 VAL B CA 1
ATOM 2487 C C . VAL B 1 136 ? 8.617 -5.102 -15.617 1 98.88 136 VAL B C 1
ATOM 2489 O O . VAL B 1 136 ? 8.359 -6.305 -15.523 1 98.88 136 VAL B O 1
ATOM 2492 N N . TYR B 1 137 ? 7.77 -4.184 -15.352 1 98.81 137 TYR B N 1
ATOM 2493 C CA . TYR B 1 137 ? 6.336 -4.461 -15.359 1 98.81 137 TYR B CA 1
ATOM 2494 C C . TYR B 1 137 ? 5.758 -4.293 -16.766 1 98.81 137 TYR B C 1
ATOM 2496 O O . TYR B 1 137 ? 6.102 -3.348 -17.469 1 98.81 137 TYR B O 1
ATOM 2504 N N . THR B 1 138 ? 4.945 -5.207 -17.172 1 98.75 138 THR B N 1
ATOM 2505 C CA . THR B 1 138 ? 4.141 -5.059 -18.375 1 98.75 138 THR B CA 1
ATOM 2506 C C . THR B 1 138 ? 2.66 -4.934 -18.031 1 98.75 138 THR B C 1
ATOM 2508 O O . THR B 1 138 ? 2.084 -5.836 -17.422 1 98.75 138 THR B O 1
ATOM 2511 N N . ILE B 1 139 ? 2.088 -3.803 -18.391 1 98.44 139 ILE B N 1
ATOM 2512 C CA . ILE B 1 139 ? 0.686 -3.52 -18.109 1 98.44 139 ILE B CA 1
ATOM 2513 C C . ILE B 1 139 ? -0.063 -3.232 -19.406 1 98.44 139 ILE B C 1
ATOM 2515 O O . ILE B 1 139 ? 0.235 -2.258 -20.094 1 98.44 139 ILE B O 1
ATOM 2519 N N . GLU B 1 140 ? -0.975 -4.07 -19.688 1 97.94 140 GLU B N 1
ATOM 2520 C CA . GLU B 1 140 ? -1.696 -3.998 -20.953 1 97.94 140 GLU B CA 1
ATOM 2521 C C . GLU B 1 140 ? -0.734 -3.861 -22.125 1 97.94 140 GLU B C 1
ATOM 2523 O O . GLU B 1 140 ? -0.924 -3.006 -23 1 97.94 140 GLU B O 1
ATOM 2528 N N . GLY B 1 141 ? 0.231 -4.617 -22.016 1 97.69 141 GLY B N 1
ATOM 2529 C CA . GLY B 1 141 ? 1.175 -4.723 -23.109 1 97.69 141 GLY B CA 1
ATOM 2530 C C . GLY B 1 141 ? 2.242 -3.645 -23.094 1 97.69 141 GLY B C 1
ATOM 2531 O O . GLY B 1 141 ? 3.213 -3.709 -23.844 1 97.69 141 GLY B O 1
ATOM 2532 N N . ARG B 1 142 ? 2.104 -2.641 -22.281 1 98.19 142 ARG B N 1
ATOM 2533 C CA . ARG B 1 142 ? 3.098 -1.577 -22.172 1 98.19 142 ARG B CA 1
ATOM 2534 C C . ARG B 1 142 ? 4.129 -1.897 -21.094 1 98.19 142 ARG B C 1
ATOM 2536 O O . ARG B 1 142 ? 3.775 -2.311 -20 1 98.19 142 ARG B O 1
ATOM 2543 N N . GLN B 1 143 ? 5.367 -1.654 -21.453 1 98.75 143 GLN B N 1
ATOM 2544 C CA . GLN B 1 143 ? 6.449 -1.992 -20.547 1 98.75 143 GLN B CA 1
ATOM 2545 C C . GLN B 1 143 ? 6.844 -0.79 -19.688 1 98.75 143 GLN B C 1
ATOM 2547 O O . GLN B 1 143 ? 6.914 0.336 -20.188 1 98.75 143 GLN B O 1
ATOM 2552 N N . TYR B 1 144 ? 7.133 -1.026 -18.469 1 98.81 144 TYR B N 1
ATOM 2553 C CA . TYR B 1 144 ? 7.617 -0.045 -17.516 1 98.81 144 TYR B CA 1
ATOM 2554 C C . TYR B 1 144 ? 8.883 -0.537 -16.812 1 98.81 144 TYR B C 1
ATOM 2556 O O . TYR B 1 144 ? 8.805 -1.245 -15.812 1 98.81 144 TYR B O 1
ATOM 2564 N N . PRO B 1 145 ? 10.023 -0.198 -17.375 1 98.81 145 PRO B N 1
ATOM 2565 C CA . PRO B 1 145 ? 11.266 -0.564 -16.688 1 98.81 145 PRO B CA 1
ATOM 2566 C C . PRO B 1 145 ? 11.453 0.184 -15.367 1 98.81 145 PRO B C 1
ATOM 2568 O O . PRO B 1 145 ? 11.219 1.394 -15.297 1 98.81 145 PRO B O 1
ATOM 2571 N N . LEU B 1 146 ? 11.93 -0.53 -14.359 1 98.88 146 LEU B N 1
ATOM 2572 C CA . LEU B 1 146 ? 12.07 0.036 -13.023 1 98.88 146 LEU B CA 1
ATOM 2573 C C . LEU B 1 146 ? 13.367 -0.423 -12.375 1 98.88 146 LEU B C 1
ATOM 2575 O O . LEU B 1 146 ? 13.758 -1.586 -12.508 1 98.88 146 LEU B O 1
ATOM 2579 N N . GLY B 1 147 ? 14.039 0.46 -11.711 1 98.75 147 GLY B N 1
ATOM 2580 C CA . GLY B 1 147 ? 15.18 0.158 -10.859 1 98.75 147 GLY B CA 1
ATOM 2581 C C . GLY B 1 147 ? 14.961 0.545 -9.406 1 98.75 147 GLY B C 1
ATOM 2582 O O . GLY B 1 147 ? 13.852 0.905 -9.016 1 98.75 147 GLY B O 1
ATOM 2583 N N . ALA B 1 148 ? 16.062 0.453 -8.656 1 98.75 148 ALA B N 1
ATOM 2584 C CA . ALA B 1 148 ? 15.961 0.761 -7.23 1 98.75 148 ALA B CA 1
ATOM 2585 C C . ALA B 1 148 ? 15.391 2.16 -7.012 1 98.75 148 ALA B C 1
ATOM 2587 O O . ALA B 1 148 ? 15.859 3.129 -7.613 1 98.75 148 ALA B O 1
ATOM 2588 N N . GLY B 1 149 ? 14.344 2.234 -6.18 1 98.75 149 GLY B N 1
ATOM 2589 C CA . GLY B 1 149 ? 13.734 3.514 -5.848 1 98.75 149 GLY B CA 1
ATOM 2590 C C . GLY B 1 149 ? 12.555 3.859 -6.738 1 98.75 149 GLY B C 1
ATOM 2591 O O . GLY B 1 149 ? 11.812 4.801 -6.453 1 98.75 149 GLY B O 1
ATOM 2592 N N . ASP B 1 150 ? 12.375 3.121 -7.836 1 98.88 150 ASP B N 1
ATOM 2593 C CA . ASP B 1 150 ? 11.242 3.35 -8.727 1 98.88 150 ASP B CA 1
ATOM 2594 C C . ASP B 1 150 ? 9.992 2.639 -8.219 1 98.88 150 ASP B C 1
ATOM 2596 O O . ASP B 1 150 ? 10.078 1.701 -7.426 1 98.88 150 ASP B O 1
ATOM 2600 N N . SER B 1 151 ? 8.828 3.15 -8.633 1 98.88 151 SER B N 1
ATOM 2601 C CA . SER B 1 151 ? 7.555 2.537 -8.266 1 98.88 151 SER B CA 1
ATOM 2602 C C . SER B 1 151 ? 6.602 2.492 -9.453 1 98.88 151 SER B C 1
ATOM 2604 O O . SER B 1 151 ? 6.832 3.158 -10.469 1 98.88 151 SER B O 1
ATOM 2606 N N . VAL B 1 152 ? 5.633 1.655 -9.375 1 98.81 152 VAL B N 1
ATOM 2607 C CA . VAL B 1 152 ? 4.535 1.606 -10.336 1 98.81 152 VAL B CA 1
ATOM 2608 C C . VAL B 1 152 ? 3.215 1.395 -9.602 1 98.81 152 VAL B C 1
ATOM 2610 O O . VAL B 1 152 ? 3.164 0.686 -8.594 1 98.81 152 VAL B O 1
ATOM 2613 N N . HIS B 1 153 ? 2.209 2.043 -10.023 1 98.62 153 HIS B N 1
ATOM 2614 C CA . HIS B 1 153 ? 0.859 1.963 -9.477 1 98.62 153 HIS B CA 1
ATOM 2615 C C . HIS B 1 153 ? -0.184 1.915 -10.586 1 98.62 153 HIS B C 1
ATOM 2617 O O . HIS B 1 153 ? -0.161 2.744 -11.5 1 98.62 153 HIS B O 1
ATOM 2623 N N . PHE B 1 154 ? -1.128 0.959 -10.477 1 97.69 154 PHE B N 1
ATOM 2624 C CA . PHE B 1 154 ? -2.061 0.806 -11.586 1 97.69 154 PHE B CA 1
ATOM 2625 C C . PHE B 1 154 ? -3.307 0.046 -11.148 1 97.69 154 PHE B C 1
ATOM 2627 O O . PHE B 1 154 ? -3.312 -0.583 -10.086 1 97.69 154 PHE B O 1
ATOM 2634 N N . ASP B 1 155 ? -4.336 0.185 -11.945 1 97.06 155 ASP B N 1
ATOM 2635 C CA . ASP B 1 155 ? -5.555 -0.616 -11.859 1 97.06 155 ASP B CA 1
ATOM 2636 C C . ASP B 1 155 ? -5.27 -2.082 -12.18 1 97.06 155 ASP B C 1
ATOM 2638 O O . ASP B 1 155 ? -4.98 -2.428 -13.32 1 97.06 155 ASP B O 1
ATOM 2642 N N . ALA B 1 156 ? -5.434 -2.936 -11.211 1 96.25 156 ALA B N 1
ATOM 2643 C CA . ALA B 1 156 ? -4.984 -4.32 -11.336 1 96.25 156 ALA B CA 1
ATOM 2644 C C . ALA B 1 156 ? -5.934 -5.129 -12.219 1 96.25 156 ALA B C 1
ATOM 2646 O O . ALA B 1 156 ? -5.652 -6.285 -12.547 1 96.25 156 ALA B O 1
ATOM 2647 N N . THR B 1 157 ? -7.051 -4.574 -12.578 1 96 157 THR B N 1
ATOM 2648 C CA . THR B 1 157 ? -7.914 -5.25 -13.539 1 96 157 THR B CA 1
ATOM 2649 C C . THR B 1 157 ? -7.258 -5.281 -14.922 1 96 157 THR B C 1
ATOM 2651 O O . THR B 1 157 ? -7.664 -6.055 -15.789 1 96 157 THR B O 1
ATOM 2654 N N . LYS B 1 158 ? -6.34 -4.434 -15.109 1 96.75 158 LYS B N 1
ATOM 2655 C CA . LYS B 1 158 ? -5.531 -4.492 -16.328 1 96.75 158 LYS B CA 1
ATOM 2656 C C . LYS B 1 158 ? -4.57 -5.676 -16.297 1 96.75 158 LYS B C 1
ATOM 2658 O O . LYS B 1 158 ? -3.953 -5.953 -15.266 1 96.75 158 LYS B O 1
ATOM 2663 N N . THR B 1 159 ? -4.488 -6.312 -17.422 1 97.12 159 THR B N 1
ATOM 2664 C CA . THR B 1 159 ? -3.564 -7.438 -17.5 1 97.12 159 THR B CA 1
ATOM 2665 C C . THR B 1 159 ? -2.133 -6.984 -17.234 1 97.12 159 THR B C 1
ATOM 2667 O O . THR B 1 159 ? -1.7 -5.949 -17.75 1 97.12 159 THR B O 1
ATOM 2670 N N . HIS B 1 160 ? -1.41 -7.781 -16.438 1 97.94 160 HIS B N 1
ATOM 2671 C CA . HIS B 1 160 ? -0.052 -7.367 -16.094 1 97.94 160 HIS B CA 1
ATOM 2672 C C . HIS B 1 160 ? 0.81 -8.57 -15.711 1 97.94 160 HIS B C 1
ATOM 2674 O O . HIS B 1 160 ? 0.287 -9.633 -15.375 1 97.94 160 HIS B O 1
ATOM 2680 N N . CYS B 1 161 ? 2.047 -8.414 -15.828 1 97.5 161 CYS B N 1
ATOM 2681 C CA . CYS B 1 161 ? 3.074 -9.336 -15.367 1 97.5 161 CYS B CA 1
ATOM 2682 C C . CYS B 1 161 ? 4.375 -8.602 -15.062 1 97.5 161 CYS B C 1
ATOM 2684 O O . CYS B 1 161 ? 4.492 -7.402 -15.336 1 97.5 161 CYS B O 1
ATOM 2686 N N . LEU B 1 162 ? 5.305 -9.305 -14.406 1 97.81 162 LEU B N 1
ATOM 2687 C CA . LEU B 1 162 ? 6.59 -8.68 -14.125 1 97.81 162 LEU B CA 1
ATOM 2688 C C . LEU B 1 162 ? 7.734 -9.664 -14.336 1 97.81 162 LEU B C 1
ATOM 2690 O O . LEU B 1 162 ? 7.516 -10.883 -14.328 1 97.81 162 LEU B O 1
ATOM 2694 N N . ALA B 1 163 ? 8.922 -9.117 -14.586 1 98.5 163 ALA B N 1
ATOM 2695 C CA . ALA B 1 163 ? 10.125 -9.922 -14.805 1 98.5 163 ALA B CA 1
ATOM 2696 C C . ALA B 1 163 ? 11.352 -9.242 -14.211 1 98.5 163 ALA B C 1
ATOM 2698 O O . ALA B 1 163 ? 11.453 -8.016 -14.219 1 98.5 163 ALA B O 1
ATOM 2699 N N . ASN B 1 164 ? 12.258 -10.031 -13.672 1 98.75 164 ASN B N 1
ATOM 2700 C CA . ASN B 1 164 ? 13.602 -9.562 -13.359 1 98.75 164 ASN B CA 1
ATOM 2701 C C . ASN B 1 164 ? 14.492 -9.555 -14.594 1 98.75 164 ASN B C 1
ATOM 2703 O O . ASN B 1 164 ? 14.891 -10.617 -15.086 1 98.75 164 ASN B O 1
ATOM 2707 N N . VAL B 1 165 ? 14.859 -8.414 -15.023 1 98.62 165 VAL B N 1
ATOM 2708 C CA . VAL B 1 165 ? 15.625 -8.312 -16.266 1 98.62 165 VAL B CA 1
ATOM 2709 C C . VAL B 1 165 ? 17.078 -7.945 -15.945 1 98.62 165 VAL B C 1
ATOM 2711 O O . VAL B 1 165 ? 17.859 -7.656 -16.859 1 98.62 165 VAL B O 1
ATOM 2714 N N . GLY B 1 166 ? 17.344 -7.871 -14.703 1 98.5 166 GLY B N 1
ATOM 2715 C CA . GLY B 1 166 ? 18.703 -7.527 -14.289 1 98.5 166 GLY B CA 1
ATOM 2716 C C . GLY B 1 166 ? 19.594 -8.734 -14.094 1 98.5 166 GLY B C 1
ATOM 2717 O O . GLY B 1 166 ? 19.188 -9.867 -14.391 1 98.5 166 GLY B O 1
ATOM 2718 N N . SER B 1 167 ? 20.812 -8.469 -13.57 1 98.31 167 SER B N 1
ATOM 2719 C CA . SER B 1 167 ? 21.812 -9.516 -13.375 1 98.31 167 SER B CA 1
ATOM 2720 C C . SER B 1 167 ? 21.891 -9.938 -11.914 1 98.31 167 SER B C 1
ATOM 2722 O O . SER B 1 167 ? 22.703 -10.789 -11.555 1 98.31 167 SER B O 1
ATOM 2724 N N . ASP B 1 168 ? 21.094 -9.312 -11.094 1 98.31 168 ASP B N 1
ATOM 2725 C CA . ASP B 1 168 ? 21.047 -9.633 -9.664 1 98.31 168 ASP B CA 1
ATOM 2726 C C . ASP B 1 168 ? 19.625 -9.922 -9.211 1 98.31 168 ASP B C 1
ATOM 2728 O O . ASP B 1 168 ? 18.656 -9.648 -9.938 1 98.31 168 ASP B O 1
ATOM 2732 N N . VAL B 1 169 ? 19.547 -10.461 -8.039 1 98.56 169 VAL B N 1
ATOM 2733 C CA . VAL B 1 169 ? 18.25 -10.641 -7.414 1 98.56 169 VAL B CA 1
ATOM 2734 C C . VAL B 1 169 ? 17.547 -9.289 -7.262 1 98.56 169 VAL B C 1
ATOM 2736 O O . VAL B 1 169 ? 18.188 -8.305 -6.887 1 98.56 169 VAL B O 1
ATOM 2739 N N . ALA B 1 170 ? 16.297 -9.281 -7.629 1 98.81 170 ALA B N 1
ATOM 2740 C CA . ALA B 1 170 ? 15.492 -8.07 -7.422 1 98.81 170 ALA B CA 1
ATOM 2741 C C . ALA B 1 170 ? 14.625 -8.195 -6.172 1 98.81 170 ALA B C 1
ATOM 2743 O O . ALA B 1 170 ? 13.992 -9.227 -5.949 1 98.81 170 ALA B O 1
ATOM 2744 N N . GLU B 1 171 ? 14.633 -7.188 -5.336 1 98.88 171 GLU B N 1
ATOM 2745 C CA . GLU B 1 171 ? 13.734 -7.086 -4.184 1 98.88 171 GLU B CA 1
ATOM 2746 C C . GLU B 1 171 ? 12.68 -6.004 -4.402 1 98.88 171 GLU B C 1
ATOM 2748 O O . GLU B 1 171 ? 13.016 -4.84 -4.641 1 98.88 171 GLU B O 1
ATOM 2753 N N . VAL B 1 172 ? 11.445 -6.457 -4.316 1 98.88 172 VAL B N 1
ATOM 2754 C CA . VAL B 1 172 ? 10.344 -5.574 -4.688 1 98.88 172 VAL B CA 1
ATOM 2755 C C . VAL B 1 172 ? 9.258 -5.637 -3.619 1 98.88 172 VAL B C 1
ATOM 2757 O O . VAL B 1 172 ? 8.859 -6.723 -3.191 1 98.88 172 VAL B O 1
ATOM 2760 N N . LEU B 1 173 ? 8.859 -4.473 -3.109 1 98.88 173 LEU B N 1
ATOM 2761 C CA . LEU B 1 173 ? 7.652 -4.406 -2.297 1 98.88 173 LEU B CA 1
ATOM 2762 C C . LEU B 1 173 ? 6.406 -4.398 -3.176 1 98.88 173 LEU B C 1
ATOM 2764 O O . LEU B 1 173 ? 6.324 -3.637 -4.141 1 98.88 173 LEU B O 1
ATOM 2768 N N . THR B 1 174 ? 5.508 -5.234 -2.893 1 98.56 174 THR B N 1
ATOM 2769 C CA . THR B 1 174 ? 4.223 -5.242 -3.584 1 98.56 174 THR B CA 1
ATOM 2770 C C . THR B 1 174 ? 3.074 -5.078 -2.594 1 98.56 174 THR B C 1
ATOM 2772 O O . THR B 1 174 ? 2.949 -5.855 -1.646 1 98.56 174 THR B O 1
ATOM 2775 N N . ILE B 1 175 ? 2.352 -4.055 -2.789 1 98.5 175 ILE B N 1
ATOM 2776 C CA . ILE B 1 175 ? 1.189 -3.723 -1.973 1 98.5 175 ILE B CA 1
ATOM 2777 C C . ILE B 1 175 ? -0.07 -3.746 -2.836 1 98.5 175 ILE B C 1
ATOM 2779 O O . ILE B 1 175 ? -0.095 -3.166 -3.924 1 98.5 175 ILE B O 1
ATOM 2783 N N . THR B 1 176 ? -1.089 -4.398 -2.365 1 97.31 176 THR B N 1
ATOM 2784 C CA . THR B 1 176 ? -2.287 -4.574 -3.18 1 97.31 176 THR B CA 1
ATOM 2785 C C . THR B 1 176 ? -3.537 -4.598 -2.305 1 97.31 176 THR B C 1
ATOM 2787 O O . THR B 1 176 ? -3.447 -4.797 -1.091 1 97.31 176 THR B O 1
ATOM 2790 N N . THR B 1 177 ? -4.688 -4.406 -2.934 1 95.19 177 THR B N 1
ATOM 2791 C CA . THR B 1 177 ? -5.957 -4.539 -2.227 1 95.19 177 THR B CA 1
ATOM 2792 C C . THR B 1 177 ? -6.551 -5.93 -2.434 1 95.19 177 THR B C 1
ATOM 2794 O O . THR B 1 177 ? -7.633 -6.23 -1.924 1 95.19 177 THR B O 1
ATOM 2797 N N . MET B 1 178 ? -5.84 -6.719 -3.143 1 90.38 178 MET B N 1
ATOM 2798 C CA . MET B 1 178 ? -6.23 -8.117 -3.258 1 90.38 178 MET B CA 1
ATOM 2799 C C . MET B 1 178 ? -6.117 -8.828 -1.914 1 90.38 178 MET B C 1
ATOM 2801 O O . MET B 1 178 ? -5.188 -8.57 -1.146 1 90.38 178 MET B O 1
ATOM 2805 N N . GLY B 1 179 ? -7.117 -9.695 -1.637 1 88.75 179 GLY B N 1
ATOM 2806 C CA . GLY B 1 179 ? -7.008 -10.5 -0.434 1 88.75 179 GLY B CA 1
ATOM 2807 C C . GLY B 1 179 ? -5.926 -11.562 -0.521 1 88.75 179 GLY B C 1
ATOM 2808 O O . GLY B 1 179 ? -6.152 -12.641 -1.073 1 88.75 179 GLY B O 1
ATOM 2809 N N . LEU B 1 180 ? -4.789 -11.258 0.066 1 89.81 180 LEU B N 1
ATOM 2810 C CA . LEU B 1 180 ? -3.66 -12.172 -0.056 1 89.81 180 LEU B CA 1
ATOM 2811 C C . LEU B 1 180 ? -3.547 -13.07 1.175 1 89.81 180 LEU B C 1
ATOM 2813 O O . LEU B 1 180 ? -2.83 -14.07 1.155 1 89.81 180 LEU B O 1
ATOM 2817 N N . PHE B 1 181 ? -4.254 -12.555 2.219 1 84.31 181 PHE B N 1
ATOM 2818 C CA . PHE B 1 181 ? -4.09 -13.297 3.467 1 84.31 181 PHE B CA 1
ATOM 2819 C C . PHE B 1 181 ? -5.441 -13.656 4.062 1 84.31 181 PHE B C 1
ATOM 2821 O O . PHE B 1 181 ? -6.422 -12.93 3.887 1 84.31 181 PHE B O 1
ATOM 2828 N N . ASP B 1 182 ? -5.727 -14.828 4.43 1 73.5 182 ASP B N 1
ATOM 2829 C CA . ASP B 1 182 ? -6.996 -15.32 4.957 1 73.5 182 ASP B CA 1
ATOM 2830 C C . ASP B 1 182 ? -6.988 -15.328 6.484 1 73.5 182 ASP B C 1
ATOM 2832 O O . ASP B 1 182 ? -7.676 -16.141 7.109 1 73.5 182 ASP B O 1
ATOM 2836 N N . ASP B 1 183 ? -6.293 -14.305 7.043 1 65.88 183 ASP B N 1
ATOM 2837 C CA . ASP B 1 183 ? -6.258 -14.422 8.5 1 65.88 183 ASP B CA 1
ATOM 2838 C C . ASP B 1 183 ? -7.652 -14.242 9.094 1 65.88 183 ASP B C 1
ATOM 2840 O O . ASP B 1 183 ? -8.453 -13.445 8.594 1 65.88 183 ASP B O 1
ATOM 2844 N N . HIS B 1 184 ? -8.398 -15.227 9.555 1 57.97 184 HIS B N 1
ATOM 2845 C CA . HIS B 1 184 ? -9.648 -15.086 10.289 1 57.97 184 HIS B CA 1
ATOM 2846 C C . HIS B 1 184 ? -9.43 -14.352 11.609 1 57.97 184 HIS B C 1
ATOM 2848 O O . HIS B 1 184 ? -8.484 -14.648 12.336 1 57.97 184 HIS B O 1
ATOM 2854 N N . PRO B 1 185 ? -9.977 -13.094 11.633 1 47.19 185 PRO B N 1
ATOM 2855 C CA . PRO B 1 185 ? -9.805 -12.531 12.977 1 47.19 185 PRO B CA 1
ATOM 2856 C C . PRO B 1 185 ? -10.141 -13.531 14.078 1 47.19 185 PRO B C 1
ATOM 2858 O O . PRO B 1 185 ? -11.023 -14.375 13.898 1 47.19 185 PRO B O 1
ATOM 2861 N N . THR B 1 186 ? -9.141 -13.961 14.867 1 36.31 186 THR B N 1
ATOM 2862 C CA . THR B 1 186 ? -9.539 -14.695 16.062 1 36.31 186 THR B CA 1
ATOM 2863 C C . THR B 1 186 ? -10.719 -14.016 16.75 1 36.31 186 THR B C 1
ATOM 2865 O O . THR B 1 186 ? -10.688 -12.812 17 1 36.31 186 THR B O 1
ATOM 2868 N N . PRO B 1 187 ? -11.797 -14.812 16.969 1 33.16 187 PRO B N 1
ATOM 2869 C CA . PRO B 1 187 ? -12.898 -14.219 17.734 1 33.16 187 PRO B CA 1
ATOM 2870 C C . PRO B 1 187 ? -12.422 -13.375 18.906 1 33.16 187 PRO B C 1
ATOM 2872 O O . PRO B 1 187 ? -11.367 -13.656 19.484 1 33.16 187 PRO B O 1
#

pLDDT: mean 93.27, std 10.81, range [32.94, 98.94]

Radius of gyration: 21.78 Å; Cα contacts (8 Å, |Δi|>4): 908; chains: 2; bounding box: 42×80×46 Å

Secondary structure (DSSP, 8-state):
-----HHHHHHHHHHHTT--HHHHHHHTT--HHHHHHHHTTSS---HHHHHHHHHHHT--GGGT-------SSEE-TTTSPEEE-TT---EEEE-----TT---EEEEEEE-TT-BPPPB--SSEEEEEEEES-EEEEETTEEEEE-TT-EEEEETTS-EEEEE-SSS-EEEEEEESS---------/-----HHHHHHHHHHHTT--HHHHHHHTT--HHHHHHHHTTSS---HHHHHHHHHHHT--GGGT-------SSEE-TTTSPEEE-TT---EEEE-----TT---EEEEEEE-TT-BPPPB--SSEEEEEEEES-EEEEETTEEEEE-TT-EEEEETTS-EEEEE-SSS-EEEEEEESS---------

Foldseek 3Di:
DPPDALLCLLVVLCVVLVHDLCQLCVQLFHDSVVNVCSNVLNAFADLSSLLSSCVSSVHDSVSRPDDDADADQADDPPPFDWDDRPRAPKIWTWGGHDDVPDQKGKIKIKAFAWDKHHKGADAWKKKKAWQAAWKWKAWLNDIDIDGHGDMDIDGRRTIMMMTGNGPGIIIMMMMTRRDSDPPDPDD/DPPDALLCLLVVLCVVLVHDLCQLCVQLFHDSVVNVCSNVLNAFADLSSLLSSCVSSVHDSVSRPDDDADADQADDPPPFDWDDRPRAPKIWTWGGHDDVPDQKGKIKIKAFAWDKHGKGADAWKKKKAWQAAWKWKAWLNDIDIDGHGDMDIDGRRTIMMMTGNGPGIIIMMMMTRRDSDPPDPDD

InterPro domains:
  IPR001387 Cro/C1-type, helix-turn-helix domain [PF01381] (10-62)
  IPR001387 Cro/C1-type, helix-turn-helix domain [PS50943] (10-64)
  IPR001387 Cro/C1-type, helix-turn-helix domain [SM00530] (9-64)
  IPR001387 Cro/C1-type, helix-turn-helix domain [cd00093] (7-64)
  IPR010982 Lambda repressor-like, DNA-binding domain superfamily [G3DSA:1.10.260.40] (3-86)
  IPR010982 Lambda repressor-like, DNA-binding domain superfamily [SSF47413] (3-69)
  IPR011051 RmlC-like cupin domain superfamily [SSF51182] (57-179)
  IPR013096 Cupin 2, conserved barrel [PF07883] (109-175)
  IPR014710 RmlC-like jelly roll fold [G3DSA:2.60.120.10] (90-180)
  IPR050807 Transcriptional regulator/dioxygenase, bacterial-type [PTHR46797] (3-177)